Protein AF-A0A7Y3L2E7-F1 (afdb_monomer)

Structure (mmCIF, N/CA/C/O backbone):
data_AF-A0A7Y3L2E7-F1
#
_entry.id   AF-A0A7Y3L2E7-F1
#
loop_
_atom_site.group_PDB
_atom_site.id
_atom_site.type_symbol
_atom_site.label_atom_id
_atom_site.label_alt_id
_atom_site.label_comp_id
_atom_site.label_asym_id
_atom_site.label_entity_id
_atom_site.label_seq_id
_atom_site.pdbx_PDB_ins_code
_atom_site.Cartn_x
_atom_site.Cartn_y
_atom_site.Cartn_z
_atom_site.occupancy
_atom_site.B_iso_or_equiv
_atom_site.auth_seq_id
_atom_site.auth_comp_id
_atom_site.auth_asym_id
_atom_site.auth_atom_id
_atom_site.pdbx_PDB_model_num
ATOM 1 N N . MET A 1 1 ? 31.933 7.892 -96.166 1.00 50.16 1 MET A N 1
ATOM 2 C CA . MET A 1 1 ? 32.414 7.283 -94.901 1.00 50.16 1 MET A CA 1
ATOM 3 C C . MET A 1 1 ? 32.598 8.387 -93.857 1.00 50.16 1 MET A C 1
ATOM 5 O O . MET A 1 1 ? 32.974 9.481 -94.249 1.00 50.16 1 MET A O 1
ATOM 9 N N . ASN A 1 2 ? 32.329 8.100 -92.574 1.00 48.09 2 ASN A N 1
ATOM 10 C CA . ASN A 1 2 ? 32.621 8.917 -91.372 1.00 48.09 2 ASN A CA 1
ATOM 11 C C . ASN A 1 2 ? 31.712 10.095 -90.954 1.00 48.09 2 ASN A C 1
ATOM 13 O O . ASN A 1 2 ? 32.222 11.197 -90.808 1.00 48.09 2 ASN A O 1
ATOM 17 N N . LYS A 1 3 ? 30.425 9.877 -90.608 1.00 46.69 3 LYS A N 1
ATOM 18 C CA . LYS A 1 3 ? 29.698 10.803 -89.686 1.00 46.69 3 LYS A CA 1
ATOM 19 C C . LYS A 1 3 ? 28.684 10.183 -88.698 1.00 46.69 3 LYS A C 1
ATOM 21 O O . LYS A 1 3 ? 28.101 10.926 -87.922 1.00 46.69 3 LYS A O 1
ATOM 26 N N . ILE A 1 4 ? 28.482 8.860 -88.654 1.00 52.78 4 ILE A N 1
ATOM 27 C CA . ILE A 1 4 ? 27.378 8.259 -87.859 1.00 52.78 4 ILE A CA 1
ATOM 28 C C . ILE A 1 4 ? 27.830 7.663 -86.502 1.00 52.78 4 ILE A C 1
ATOM 30 O O . ILE A 1 4 ? 27.006 7.380 -85.642 1.00 52.78 4 ILE A O 1
ATOM 34 N N . LEU A 1 5 ? 29.135 7.546 -86.231 1.00 48.91 5 LEU A N 1
ATOM 35 C CA . LEU A 1 5 ? 29.645 6.828 -85.045 1.00 48.91 5 LEU A CA 1
ATOM 36 C C . LEU A 1 5 ? 29.829 7.666 -83.760 1.00 48.91 5 LEU A C 1
ATOM 38 O O . LEU A 1 5 ? 30.183 7.107 -82.729 1.00 48.91 5 LEU A O 1
ATOM 42 N N . LEU A 1 6 ? 29.572 8.978 -83.774 1.00 49.62 6 LEU A N 1
ATOM 43 C CA . LEU A 1 6 ? 29.859 9.863 -82.626 1.00 49.62 6 LEU A CA 1
ATOM 44 C C . LEU A 1 6 ? 28.672 10.128 -81.681 1.00 49.62 6 LEU A C 1
ATOM 46 O O . LEU A 1 6 ? 28.866 10.729 -80.630 1.00 49.62 6 LEU A O 1
ATOM 50 N N . ALA A 1 7 ? 27.460 9.660 -81.999 1.00 48.94 7 ALA A N 1
ATOM 51 C CA . ALA A 1 7 ? 26.269 9.941 -81.185 1.00 48.94 7 ALA A CA 1
ATOM 52 C C . ALA A 1 7 ? 25.974 8.896 -80.085 1.00 48.94 7 ALA A C 1
ATOM 54 O O . ALA A 1 7 ? 25.199 9.176 -79.176 1.00 48.94 7 ALA A O 1
ATOM 55 N N . PHE A 1 8 ? 26.594 7.709 -80.121 1.00 48.12 8 PHE A N 1
ATOM 56 C CA . PHE A 1 8 ? 26.270 6.615 -79.188 1.00 48.12 8 PHE A CA 1
ATOM 57 C C . PHE A 1 8 ? 27.111 6.578 -77.900 1.00 48.12 8 PHE A C 1
ATOM 59 O O . PHE A 1 8 ? 26.724 5.915 -76.942 1.00 48.12 8 PHE A O 1
ATOM 66 N N . ALA A 1 9 ? 28.224 7.314 -77.822 1.00 47.91 9 ALA A N 1
ATOM 67 C CA . ALA A 1 9 ? 29.084 7.310 -76.632 1.00 47.91 9 ALA A CA 1
ATOM 68 C C . ALA A 1 9 ? 28.591 8.242 -75.504 1.00 47.91 9 ALA A C 1
ATOM 70 O O . ALA A 1 9 ? 28.915 8.025 -74.339 1.00 47.91 9 ALA A O 1
ATOM 71 N N . ALA A 1 10 ? 27.775 9.254 -75.818 1.00 46.97 10 ALA A N 1
ATOM 72 C CA . ALA A 1 10 ? 27.293 10.219 -74.824 1.00 46.97 10 ALA A CA 1
ATOM 73 C C . ALA A 1 10 ? 26.121 9.691 -73.970 1.00 46.97 10 ALA A C 1
ATOM 75 O O . ALA A 1 10 ? 25.944 10.127 -72.835 1.00 46.97 10 ALA A O 1
ATOM 76 N N . ALA A 1 11 ? 25.346 8.724 -74.473 1.00 46.69 11 ALA A N 1
ATOM 77 C CA . ALA A 1 11 ? 24.189 8.179 -73.757 1.00 46.69 11 ALA A CA 1
ATOM 78 C C . ALA A 1 11 ? 24.570 7.188 -72.636 1.00 46.69 11 ALA A C 1
ATOM 80 O O . ALA A 1 11 ? 23.860 7.089 -71.639 1.00 46.69 11 ALA A O 1
ATOM 81 N N . ALA A 1 12 ? 25.707 6.492 -72.751 1.00 48.81 12 ALA A N 1
ATOM 82 C CA . ALA A 1 12 ? 26.149 5.530 -71.737 1.00 48.81 12 ALA A CA 1
ATOM 83 C C . ALA A 1 12 ? 26.747 6.200 -70.483 1.00 48.81 12 ALA A C 1
ATOM 85 O O . ALA A 1 12 ? 26.605 5.677 -69.383 1.00 48.81 12 ALA A O 1
ATOM 86 N N . ALA A 1 13 ? 27.363 7.382 -70.610 1.00 49.53 13 ALA A N 1
ATOM 87 C CA . ALA A 1 13 ? 27.969 8.090 -69.475 1.00 49.53 13 ALA A CA 1
ATOM 88 C C . ALA A 1 13 ? 26.934 8.729 -68.520 1.00 49.53 13 ALA A C 1
ATOM 90 O O . ALA A 1 13 ? 27.185 8.863 -67.320 1.00 49.53 13 ALA A O 1
ATOM 91 N N . LEU A 1 14 ? 25.753 9.087 -69.036 1.00 46.56 14 LEU A N 1
ATOM 92 C CA . LEU A 1 14 ? 24.650 9.659 -68.251 1.00 46.56 14 LEU A CA 1
ATOM 93 C C . LEU A 1 14 ? 23.826 8.595 -67.504 1.00 46.56 14 LEU A C 1
ATOM 95 O O . LEU A 1 14 ? 23.230 8.896 -66.474 1.00 46.56 14 LEU A O 1
ATOM 99 N N . ALA A 1 15 ? 23.817 7.342 -67.971 1.00 49.91 15 ALA A N 1
ATOM 100 C CA . ALA A 1 15 ? 23.123 6.250 -67.285 1.00 49.91 15 ALA A CA 1
ATOM 101 C C . ALA A 1 15 ? 23.894 5.751 -66.045 1.00 49.91 15 ALA A C 1
ATOM 103 O O . ALA A 1 15 ? 23.291 5.454 -65.016 1.00 49.91 15 ALA A O 1
ATOM 104 N N . SER A 1 16 ? 25.229 5.728 -66.106 1.00 51.84 16 SER A N 1
ATOM 105 C CA . SER A 1 16 ? 26.096 5.247 -65.015 1.00 51.84 16 SER A CA 1
ATOM 106 C C . SER A 1 16 ? 26.164 6.189 -63.807 1.00 51.84 16 SER A C 1
ATOM 108 O O . SER A 1 16 ? 26.506 5.775 -62.703 1.00 51.84 16 SER A O 1
ATOM 110 N N . SER A 1 17 ? 25.857 7.472 -64.004 1.00 52.72 17 SER A N 1
ATOM 111 C CA . SER A 1 17 ? 25.847 8.478 -62.936 1.00 52.72 17 SER A CA 1
ATOM 112 C C . SER A 1 17 ? 24.538 8.468 -62.135 1.00 52.72 17 SER A C 1
ATOM 114 O O . SER A 1 17 ? 24.550 8.800 -60.951 1.00 52.72 17 SER A O 1
ATOM 116 N N . ALA A 1 18 ? 23.433 8.006 -62.728 1.00 52.53 18 ALA A N 1
ATOM 117 C CA . ALA A 1 18 ? 22.146 7.875 -62.045 1.00 52.53 18 ALA A CA 1
ATOM 118 C C . ALA A 1 18 ? 22.088 6.664 -61.091 1.00 52.53 18 ALA A C 1
ATOM 120 O O . ALA A 1 18 ? 21.474 6.753 -60.025 1.00 52.53 18 ALA A O 1
ATOM 121 N N . SER A 1 19 ? 22.758 5.551 -61.422 1.00 55.50 19 SER A N 1
ATOM 122 C CA . SER A 1 19 ? 22.814 4.356 -60.559 1.00 55.50 19 SER A CA 1
ATOM 123 C C . SER A 1 19 ? 23.713 4.552 -59.330 1.00 55.50 19 SER A C 1
ATOM 125 O O . SER A 1 19 ? 23.362 4.136 -58.230 1.00 55.50 19 SER A O 1
ATOM 127 N N . ALA A 1 20 ? 24.835 5.265 -59.478 1.00 56.31 20 ALA A N 1
ATOM 128 C CA . ALA A 1 20 ? 25.738 5.569 -58.362 1.00 56.31 20 ALA A CA 1
ATOM 129 C C . ALA A 1 20 ? 25.121 6.549 -57.340 1.00 56.31 20 ALA A C 1
ATOM 131 O O . ALA A 1 20 ? 25.363 6.450 -56.134 1.00 56.31 20 ALA A O 1
ATOM 132 N N . GLN A 1 21 ? 24.287 7.486 -57.805 1.00 57.25 21 GLN A N 1
ATOM 133 C CA . GLN A 1 21 ? 23.540 8.396 -56.928 1.00 57.25 21 GLN A CA 1
ATOM 134 C C . GLN A 1 21 ? 22.410 7.688 -56.165 1.00 57.25 21 GLN A C 1
ATOM 136 O O . GLN A 1 21 ? 22.108 8.055 -55.032 1.00 57.25 21 GLN A O 1
ATOM 141 N N . SER A 1 22 ? 21.805 6.645 -56.739 1.00 59.09 22 SER A N 1
ATOM 142 C CA . SER A 1 22 ? 20.731 5.895 -56.075 1.00 59.09 22 SER A CA 1
ATOM 143 C C . SER A 1 22 ? 21.255 4.900 -55.032 1.00 59.09 22 SER A C 1
ATOM 145 O O . SER A 1 22 ? 20.644 4.768 -53.972 1.00 59.09 22 SER A O 1
ATOM 147 N N . GLU A 1 23 ? 22.418 4.277 -55.245 1.00 59.84 23 GLU A N 1
ATOM 148 C CA . GLU A 1 23 ? 23.066 3.442 -54.218 1.00 59.84 23 GLU A CA 1
ATOM 149 C C . GLU A 1 23 ? 23.552 4.253 -53.010 1.00 59.84 23 GLU A C 1
ATOM 151 O O . GLU A 1 23 ? 23.386 3.824 -51.867 1.00 59.84 23 GLU A O 1
ATOM 156 N N . THR A 1 24 ? 24.100 5.450 -53.235 1.00 62.88 24 THR A N 1
ATOM 157 C CA . THR A 1 24 ? 24.544 6.336 -52.146 1.00 62.88 24 THR A CA 1
ATOM 158 C C . THR A 1 24 ? 23.372 6.887 -51.331 1.00 62.88 24 THR A C 1
ATOM 160 O O . THR A 1 24 ? 23.447 6.901 -50.101 1.00 62.88 24 THR A O 1
ATOM 163 N N . LEU A 1 25 ? 22.256 7.238 -51.979 1.00 61.00 25 LEU A N 1
ATOM 164 C CA . LEU A 1 25 ? 21.012 7.612 -51.296 1.00 61.00 25 LEU A CA 1
ATOM 165 C C . LEU A 1 25 ? 20.402 6.442 -50.510 1.00 61.00 25 LEU A C 1
ATOM 167 O O . LEU A 1 25 ? 19.930 6.645 -49.394 1.00 61.00 25 LEU A O 1
ATOM 171 N N . ALA A 1 26 ? 20.449 5.215 -51.036 1.00 62.94 26 ALA A N 1
ATOM 172 C CA . ALA A 1 26 ? 19.961 4.029 -50.329 1.00 62.94 26 ALA A CA 1
ATOM 173 C C . ALA A 1 26 ? 20.817 3.686 -49.094 1.00 62.94 26 ALA A C 1
ATOM 175 O O . ALA A 1 26 ? 20.280 3.317 -48.048 1.00 62.94 26 ALA A O 1
ATOM 176 N N . LEU A 1 27 ? 22.143 3.843 -49.182 1.00 64.31 27 LEU A N 1
ATOM 177 C CA . LEU A 1 27 ? 23.062 3.695 -48.048 1.00 64.31 27 LEU A CA 1
ATOM 178 C C . LEU A 1 27 ? 22.855 4.786 -46.989 1.00 64.31 27 LEU A C 1
ATOM 180 O O . LEU A 1 27 ? 22.837 4.476 -45.798 1.00 64.31 27 LEU A O 1
ATOM 184 N N . GLN A 1 28 ? 22.638 6.040 -47.400 1.00 65.44 28 GLN A N 1
ATOM 185 C CA . GLN A 1 28 ? 22.291 7.122 -46.476 1.00 65.44 28 GLN A CA 1
ATOM 186 C C . GLN A 1 28 ? 20.928 6.896 -45.818 1.00 65.44 28 GLN A C 1
ATOM 188 O O . GLN A 1 28 ? 20.830 7.051 -44.607 1.00 65.44 28 GLN A O 1
ATOM 193 N N . ALA A 1 29 ? 19.905 6.473 -46.566 1.00 63.06 29 ALA A N 1
ATOM 194 C CA . ALA A 1 29 ? 18.582 6.168 -46.021 1.00 63.06 29 ALA A CA 1
ATOM 195 C C . ALA A 1 29 ? 18.645 5.055 -44.965 1.00 63.06 29 ALA A C 1
ATOM 197 O O . ALA A 1 29 ? 18.123 5.230 -43.868 1.00 63.06 29 ALA A O 1
ATOM 198 N N . ARG A 1 30 ? 19.388 3.969 -45.228 1.00 64.69 30 ARG A N 1
ATOM 199 C CA . ARG A 1 30 ? 19.638 2.917 -44.225 1.00 64.69 30 ARG A CA 1
ATOM 200 C C . ARG A 1 30 ? 20.417 3.433 -43.013 1.00 64.69 30 ARG A C 1
ATOM 202 O O . ARG A 1 30 ? 20.150 3.008 -41.894 1.00 64.69 30 ARG A O 1
ATOM 209 N N . GLY A 1 31 ? 21.358 4.356 -43.216 1.00 62.34 31 GLY A N 1
ATOM 210 C CA . GLY A 1 31 ? 22.077 5.030 -42.132 1.00 62.34 31 GLY A CA 1
ATOM 211 C C . GLY A 1 31 ? 21.167 5.909 -41.269 1.00 62.34 31 GLY A C 1
ATOM 212 O O . GLY A 1 31 ? 21.271 5.873 -40.046 1.00 62.34 31 GLY A O 1
ATOM 213 N N . PHE A 1 32 ? 20.237 6.644 -41.883 1.00 61.31 32 PHE A N 1
ATOM 214 C CA . PHE A 1 32 ? 19.224 7.441 -41.187 1.00 61.31 32 PHE A CA 1
ATOM 215 C C . PHE A 1 32 ? 18.188 6.573 -40.471 1.00 61.31 32 PHE A C 1
ATOM 217 O O . PHE A 1 32 ? 17.803 6.912 -39.359 1.00 61.31 32 PHE A O 1
ATOM 224 N N . GLU A 1 33 ? 17.771 5.445 -41.046 1.00 60.59 33 GLU A N 1
ATOM 225 C CA . GLU A 1 33 ? 16.872 4.491 -40.386 1.00 60.59 33 GLU A CA 1
ATOM 226 C C . GLU A 1 33 ? 17.551 3.798 -39.203 1.00 60.59 33 GLU A C 1
ATOM 228 O O . GLU A 1 33 ? 16.953 3.694 -38.136 1.00 60.59 33 GLU A O 1
ATOM 233 N N . ALA A 1 34 ? 18.818 3.391 -39.335 1.00 61.84 34 ALA A N 1
ATOM 234 C CA . ALA A 1 34 ? 19.582 2.806 -38.234 1.00 61.84 34 ALA A CA 1
ATOM 235 C C . ALA A 1 34 ? 19.879 3.831 -37.123 1.00 61.84 34 ALA A C 1
ATOM 237 O O . ALA A 1 34 ? 19.763 3.511 -35.940 1.00 61.84 34 ALA A O 1
ATOM 238 N N . ALA A 1 35 ? 20.212 5.076 -37.484 1.00 59.09 35 ALA A N 1
ATOM 239 C CA . ALA A 1 35 ? 20.406 6.165 -36.527 1.00 59.09 35 ALA A CA 1
ATOM 240 C C . ALA A 1 35 ? 19.082 6.599 -35.878 1.00 59.09 35 ALA A C 1
ATOM 242 O O . ALA A 1 35 ? 19.047 6.873 -34.682 1.00 59.09 35 ALA A O 1
ATOM 243 N N . GLY A 1 36 ? 17.990 6.617 -36.644 1.00 55.53 36 GLY A N 1
ATOM 244 C CA . GLY A 1 36 ? 16.635 6.875 -36.168 1.00 55.53 36 GLY A CA 1
ATOM 245 C C . GLY A 1 36 ? 16.174 5.799 -35.192 1.00 55.53 36 GLY A C 1
ATOM 246 O O . GLY A 1 36 ? 1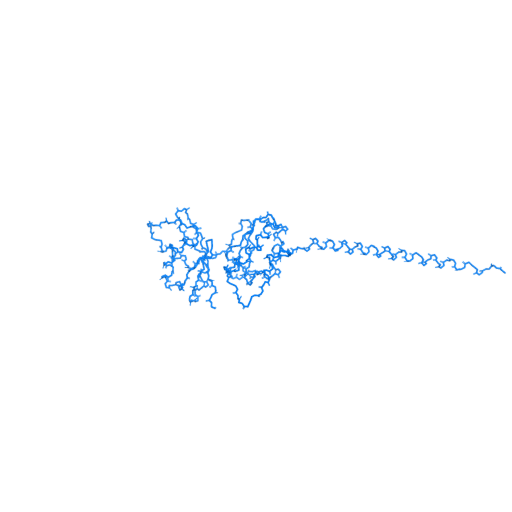5.741 6.138 -34.098 1.00 55.53 36 GLY A O 1
ATOM 247 N N . ALA A 1 37 ? 16.371 4.520 -35.526 1.00 54.09 37 ALA A N 1
ATOM 248 C CA . ALA A 1 37 ? 16.079 3.388 -34.652 1.00 54.09 37 ALA A CA 1
ATOM 249 C C . ALA A 1 37 ? 16.885 3.462 -33.346 1.00 54.09 37 ALA A C 1
ATOM 251 O O . ALA A 1 37 ? 16.293 3.386 -32.272 1.00 54.09 37 ALA A O 1
ATOM 252 N N . ALA A 1 38 ? 18.199 3.707 -33.418 1.00 53.03 38 ALA A N 1
ATOM 253 C CA . ALA A 1 38 ? 19.062 3.849 -32.242 1.00 53.03 38 ALA A CA 1
ATOM 254 C C . ALA A 1 38 ? 18.708 5.071 -31.374 1.00 53.03 38 ALA A C 1
ATOM 256 O O . ALA A 1 38 ? 18.768 4.993 -30.146 1.00 53.03 38 ALA A O 1
ATOM 257 N N . MET A 1 39 ? 18.296 6.187 -31.987 1.00 50.44 39 MET A N 1
ATOM 258 C CA . MET A 1 39 ? 17.802 7.353 -31.252 1.00 50.44 39 MET A CA 1
ATOM 259 C C . MET A 1 39 ? 16.455 7.056 -30.591 1.00 50.44 39 MET A C 1
ATOM 261 O O . MET A 1 39 ? 16.289 7.361 -29.414 1.00 50.44 39 MET A O 1
ATOM 265 N N . 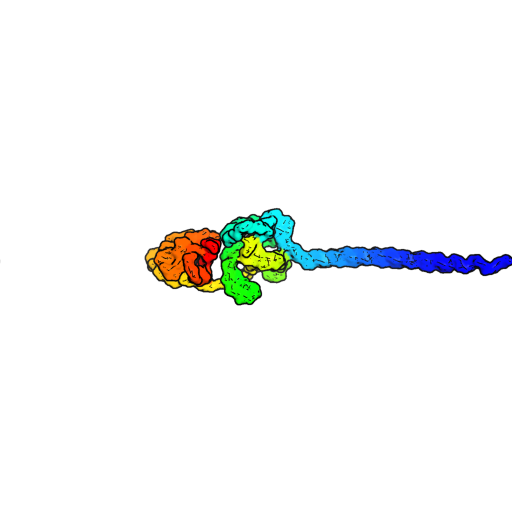THR A 1 40 ? 15.515 6.405 -31.283 1.00 53.47 40 THR A N 1
ATOM 266 C CA . THR A 1 40 ? 14.210 6.051 -30.706 1.00 53.47 40 THR A CA 1
ATOM 267 C C . THR A 1 40 ? 14.308 5.005 -29.597 1.00 53.47 40 THR A C 1
ATOM 269 O O . THR A 1 40 ? 13.602 5.133 -28.600 1.00 53.47 40 THR A O 1
ATOM 272 N N . ASP A 1 41 ? 15.227 4.039 -29.692 1.00 48.62 41 ASP A N 1
ATOM 273 C CA . ASP A 1 41 ? 15.451 3.024 -28.649 1.00 48.62 41 ASP A CA 1
ATOM 274 C C . ASP A 1 41 ? 15.959 3.644 -27.334 1.00 48.62 41 ASP A C 1
ATOM 276 O O . ASP A 1 41 ? 15.664 3.140 -26.251 1.00 48.62 41 ASP A O 1
ATOM 280 N N . GLY A 1 42 ? 16.662 4.781 -27.412 1.00 47.91 42 GLY A N 1
ATOM 281 C CA . GLY A 1 42 ? 17.049 5.584 -26.248 1.00 47.91 42 GLY A CA 1
ATOM 282 C C . GLY A 1 42 ? 15.896 6.378 -25.617 1.00 47.91 42 GLY A C 1
ATOM 283 O O . GLY A 1 42 ? 15.962 6.714 -24.434 1.00 47.91 42 GLY A O 1
ATOM 284 N N . PHE A 1 43 ? 14.827 6.658 -26.373 1.00 49.03 43 PHE A N 1
ATOM 285 C CA . PHE A 1 43 ? 13.639 7.378 -25.891 1.00 49.03 43 PHE A CA 1
ATOM 286 C C . PHE A 1 43 ? 12.533 6.455 -25.375 1.00 49.03 43 PHE A C 1
ATOM 288 O O . PHE A 1 43 ? 11.710 6.883 -24.558 1.00 49.03 43 PHE A O 1
ATOM 295 N N . PHE A 1 44 ? 12.505 5.186 -25.790 1.00 56.47 44 PHE A N 1
ATOM 296 C CA . PHE A 1 44 ? 11.618 4.208 -25.178 1.00 56.47 44 PHE A CA 1
ATOM 297 C C . PHE A 1 44 ? 12.143 3.863 -23.790 1.00 56.47 44 PHE A C 1
ATOM 299 O O . PHE A 1 44 ? 13.009 3.008 -23.620 1.00 56.47 44 PHE A O 1
ATOM 306 N N . LEU A 1 45 ? 11.576 4.517 -22.771 1.00 66.00 45 LEU A N 1
ATOM 307 C CA . LEU A 1 45 ? 11.700 4.063 -21.391 1.00 66.00 45 LEU A CA 1
ATOM 308 C C . LEU A 1 45 ? 11.314 2.579 -21.364 1.00 66.00 45 LEU A C 1
ATOM 310 O O . LEU A 1 45 ? 10.142 2.224 -21.553 1.00 66.00 45 LEU A O 1
ATOM 314 N N . ARG A 1 46 ? 12.336 1.722 -21.232 1.00 79.12 46 ARG A N 1
ATOM 315 C CA . ARG A 1 46 ? 12.170 0.274 -21.135 1.00 79.12 46 ARG A CA 1
ATOM 316 C C . ARG A 1 46 ? 11.250 -0.003 -19.961 1.00 79.12 46 ARG A C 1
ATOM 318 O O . ARG A 1 46 ? 11.422 0.588 -18.895 1.00 79.12 46 ARG A O 1
ATOM 325 N N . ASP A 1 47 ? 10.291 -0.897 -20.181 1.00 88.50 47 ASP A N 1
ATOM 326 C CA . ASP A 1 47 ? 9.407 -1.351 -19.116 1.00 88.50 47 ASP A CA 1
ATOM 327 C C . ASP A 1 47 ? 10.267 -1.882 -17.961 1.00 88.50 47 ASP A C 1
ATOM 329 O O . ASP A 1 47 ? 11.072 -2.800 -18.143 1.00 88.50 47 ASP A O 1
ATOM 333 N N . SER A 1 48 ? 10.116 -1.283 -16.782 1.00 91.00 48 SER A N 1
ATOM 334 C CA . SER A 1 48 ? 10.845 -1.632 -15.564 1.00 91.00 48 SER A CA 1
ATOM 335 C C . SER A 1 48 ? 10.663 -3.098 -15.194 1.00 91.00 48 SER A C 1
ATOM 337 O O . SER A 1 48 ? 11.597 -3.713 -14.675 1.00 91.00 48 SER A O 1
ATOM 339 N N . PHE A 1 49 ? 9.499 -3.661 -15.523 1.00 93.38 49 PHE A N 1
ATOM 340 C CA . PHE A 1 49 ? 9.136 -5.056 -15.291 1.00 93.38 49 PHE A CA 1
ATOM 341 C C . PHE A 1 49 ? 9.545 -5.972 -16.459 1.00 93.38 49 PHE A C 1
ATOM 343 O O . PHE A 1 49 ? 9.616 -7.191 -16.312 1.00 93.38 49 PHE A O 1
ATOM 350 N N . GLY A 1 50 ? 9.868 -5.393 -17.619 1.00 90.38 50 GLY A N 1
ATOM 351 C CA . GLY A 1 50 ? 10.225 -6.122 -18.831 1.00 90.38 50 GLY A CA 1
ATOM 352 C C . GLY A 1 50 ? 11.524 -6.918 -18.684 1.00 90.38 50 GLY A C 1
ATOM 353 O O . GLY A 1 50 ? 12.561 -6.395 -18.254 1.00 90.38 50 GLY A O 1
ATOM 354 N N . GLY A 1 51 ? 11.477 -8.196 -19.067 1.00 88.25 51 GLY A N 1
ATOM 355 C CA . GLY A 1 51 ? 12.624 -9.109 -19.008 1.00 88.25 51 GLY A CA 1
ATOM 356 C C . GLY A 1 51 ? 13.023 -9.540 -17.592 1.00 88.25 51 GLY A C 1
ATOM 357 O O . GLY A 1 51 ? 14.114 -10.075 -17.422 1.00 88.25 51 GLY A O 1
ATOM 358 N N . VAL A 1 52 ? 12.174 -9.293 -16.588 1.00 92.00 52 VAL A N 1
ATOM 359 C CA . VAL A 1 52 ? 12.345 -9.794 -15.219 1.00 92.00 52 VAL A CA 1
ATOM 360 C C . VAL A 1 52 ? 11.354 -10.946 -15.017 1.00 92.00 52 VAL A C 1
ATOM 362 O O . VAL A 1 52 ? 10.149 -10.687 -14.968 1.00 92.00 52 VAL A O 1
ATOM 365 N N . PRO A 1 53 ? 11.805 -12.211 -14.943 1.00 90.31 53 PRO A N 1
ATOM 366 C CA . PRO A 1 53 ? 10.901 -13.361 -14.882 1.00 90.31 53 PRO A CA 1
ATOM 367 C C . PRO A 1 53 ? 10.003 -13.337 -13.638 1.00 90.31 53 PRO A C 1
ATOM 369 O O . PRO A 1 53 ? 8.831 -13.699 -13.715 1.00 90.31 53 PRO A O 1
ATOM 372 N N . GLU A 1 54 ? 10.502 -12.821 -12.515 1.00 92.19 54 GLU A N 1
ATOM 373 C CA . GLU A 1 54 ? 9.748 -12.653 -11.269 1.00 92.19 54 GLU A CA 1
ATOM 374 C C . GLU A 1 54 ? 8.588 -11.654 -11.413 1.00 92.19 54 GLU A C 1
ATOM 376 O O . GLU A 1 54 ? 7.620 -11.714 -10.658 1.00 92.19 54 GLU A O 1
ATOM 381 N N . CYS A 1 55 ? 8.653 -10.755 -12.399 1.00 93.56 55 CYS A N 1
ATOM 382 C CA . CYS A 1 55 ? 7.620 -9.761 -12.676 1.00 93.56 55 CYS A CA 1
ATOM 383 C C . CYS A 1 55 ? 6.551 -10.229 -13.668 1.00 93.56 55 CYS A C 1
ATOM 385 O O . CYS A 1 55 ? 5.628 -9.468 -13.952 1.00 93.56 55 CYS A O 1
ATOM 387 N N . ALA A 1 56 ? 6.594 -11.480 -14.137 1.00 89.81 56 ALA A N 1
ATOM 388 C CA . ALA A 1 56 ? 5.538 -12.036 -14.988 1.00 89.81 56 ALA A CA 1
ATOM 389 C C . ALA A 1 56 ? 4.144 -11.978 -14.327 1.00 89.81 56 ALA A C 1
ATOM 391 O O . ALA A 1 56 ? 3.127 -11.926 -15.013 1.00 89.81 56 ALA A O 1
ATOM 392 N N . ILE A 1 57 ? 4.089 -11.944 -12.989 1.00 90.12 57 ILE A N 1
ATOM 393 C CA . ILE A 1 57 ? 2.842 -11.855 -12.221 1.00 90.12 57 ILE A CA 1
ATOM 394 C C . ILE A 1 57 ? 2.185 -10.467 -12.251 1.00 90.12 57 ILE A C 1
ATOM 396 O O . ILE A 1 57 ? 0.999 -10.351 -11.953 1.00 90.12 57 ILE A O 1
ATOM 400 N N . VAL A 1 58 ? 2.924 -9.414 -12.617 1.00 89.38 58 VAL A N 1
ATOM 401 C CA . VAL A 1 58 ? 2.421 -8.028 -12.609 1.00 89.38 58 VAL A CA 1
ATOM 402 C C . VAL A 1 58 ? 1.216 -7.865 -13.543 1.00 89.38 58 VAL A C 1
ATOM 404 O O . VAL A 1 58 ? 0.264 -7.157 -13.205 1.00 89.38 58 VAL A O 1
ATOM 407 N N . ASP A 1 59 ? 1.248 -8.582 -14.667 1.00 82.00 59 ASP A N 1
ATOM 408 C CA . ASP A 1 59 ? 0.221 -8.591 -15.712 1.00 82.00 59 ASP A CA 1
ATOM 409 C C . ASP A 1 59 ? -0.732 -9.797 -15.596 1.00 82.00 59 ASP A C 1
ATOM 411 O O . ASP A 1 59 ? -1.547 -10.052 -16.483 1.00 82.00 59 ASP A O 1
ATOM 415 N N . ALA A 1 60 ? -0.650 -10.568 -14.506 1.00 83.06 60 ALA A N 1
ATOM 416 C CA . ALA A 1 60 ? -1.496 -11.738 -14.328 1.00 83.06 60 ALA A CA 1
ATOM 417 C C . ALA A 1 60 ? -2.956 -11.331 -14.080 1.00 83.06 60 ALA A C 1
ATOM 419 O O . ALA A 1 60 ? -3.298 -10.701 -13.075 1.00 83.06 60 ALA A O 1
ATOM 420 N N . HIS A 1 61 ? -3.841 -11.773 -14.971 1.00 76.62 61 HIS A N 1
ATOM 421 C CA . HIS A 1 61 ? -5.282 -11.713 -14.767 1.00 76.62 61 HIS A CA 1
ATOM 422 C C . HIS A 1 61 ? -5.733 -12.947 -13.980 1.00 76.62 61 HIS A C 1
ATOM 424 O O . HIS A 1 61 ? -5.622 -14.074 -14.459 1.00 76.62 61 HIS A O 1
ATOM 430 N N . ALA A 1 62 ? -6.238 -12.743 -12.765 1.00 80.12 62 ALA A N 1
ATOM 431 C CA . ALA A 1 62 ? -6.821 -13.814 -11.965 1.00 80.12 62 ALA A CA 1
ATOM 432 C C . ALA A 1 62 ? -8.348 -13.833 -12.095 1.00 80.12 62 ALA A C 1
ATOM 434 O O . ALA A 1 62 ? -8.986 -12.792 -12.238 1.00 80.12 62 ALA A O 1
ATOM 435 N N . LEU A 1 63 ? -8.933 -15.033 -11.996 1.00 82.50 63 LEU A N 1
ATOM 436 C CA . LEU A 1 63 ? -10.389 -15.234 -11.989 1.00 82.50 63 LEU A CA 1
ATOM 437 C C . LEU A 1 63 ? -11.067 -14.580 -10.773 1.00 82.50 63 LEU A C 1
ATOM 439 O O . LEU A 1 63 ? -12.234 -14.207 -10.843 1.00 82.50 63 LEU A O 1
ATOM 443 N N . ARG A 1 64 ? -10.333 -14.434 -9.663 1.00 83.81 64 ARG A N 1
ATOM 444 C CA . ARG A 1 64 ? -10.751 -13.717 -8.454 1.00 83.81 64 ARG A CA 1
ATOM 445 C C . ARG A 1 64 ? -9.859 -12.494 -8.267 1.00 83.81 64 ARG A C 1
ATOM 447 O O . ARG A 1 64 ? -8.652 -12.592 -8.473 1.00 83.81 64 ARG A O 1
ATOM 454 N N . ALA A 1 65 ? -10.434 -11.377 -7.823 1.00 82.81 65 ALA A N 1
ATOM 455 C CA . ALA A 1 65 ? -9.645 -10.232 -7.385 1.00 82.81 65 ALA A CA 1
ATOM 456 C C . ALA A 1 65 ? -8.724 -10.637 -6.219 1.00 82.81 65 ALA A C 1
ATOM 458 O O . ALA A 1 65 ? -9.166 -11.274 -5.260 1.00 82.81 65 ALA A O 1
ATOM 459 N N . TRP A 1 66 ? -7.443 -10.285 -6.326 1.00 88.19 66 TRP A N 1
ATOM 460 C CA . TRP A 1 66 ? -6.475 -10.446 -5.242 1.00 88.19 66 TRP A CA 1
ATOM 461 C C . TRP A 1 66 ? -6.768 -9.437 -4.141 1.00 88.19 66 TRP A C 1
ATOM 463 O O . TRP A 1 66 ? -7.087 -8.289 -4.449 1.00 88.19 66 TRP A O 1
ATOM 473 N N . THR A 1 67 ? -6.618 -9.820 -2.875 1.00 87.81 67 THR A N 1
ATOM 474 C CA . THR A 1 67 ? -6.647 -8.832 -1.784 1.00 87.81 67 THR A CA 1
ATOM 475 C C . THR A 1 67 ? -5.388 -7.958 -1.814 1.00 87.81 67 THR A C 1
ATOM 477 O O . THR A 1 67 ? -4.390 -8.310 -2.448 1.00 87.81 67 THR A O 1
ATOM 480 N N . LEU A 1 68 ? -5.396 -6.807 -1.131 1.00 89.06 68 LEU A N 1
ATOM 481 C CA . LEU A 1 68 ? -4.215 -5.928 -1.065 1.00 89.06 68 LEU A CA 1
ATOM 482 C C . LEU A 1 68 ? -3.012 -6.632 -0.427 1.00 89.06 68 LEU A C 1
ATOM 484 O O . LEU A 1 68 ? -1.885 -6.502 -0.909 1.00 89.06 68 LEU A O 1
ATOM 488 N N . SER A 1 69 ? -3.253 -7.410 0.629 1.00 86.00 69 SER A N 1
ATOM 489 C CA . SER A 1 69 ? -2.211 -8.196 1.290 1.00 86.00 69 SER A CA 1
ATOM 490 C C . SER A 1 69 ? -1.666 -9.297 0.381 1.00 86.00 69 SER A C 1
ATOM 492 O O . SER A 1 69 ? -0.448 -9.422 0.268 1.00 86.00 69 SER A O 1
ATOM 494 N N . GLU A 1 70 ? -2.540 -10.032 -0.319 1.00 90.44 70 GLU A N 1
ATOM 495 C CA . GLU A 1 70 ? -2.124 -11.059 -1.282 1.00 90.44 70 GLU A CA 1
ATOM 496 C C . GLU A 1 70 ? -1.306 -10.447 -2.429 1.00 90.44 70 GLU A C 1
ATOM 498 O O . GLU A 1 70 ? -0.250 -10.970 -2.783 1.00 90.44 70 GLU A O 1
ATOM 503 N N . ALA A 1 71 ? -1.755 -9.318 -2.988 1.00 91.88 71 ALA A N 1
ATOM 504 C CA . ALA A 1 71 ? -1.048 -8.622 -4.060 1.00 91.88 71 ALA A CA 1
ATOM 505 C C . ALA A 1 71 ? 0.348 -8.165 -3.609 1.00 91.88 71 ALA A C 1
ATOM 507 O O . ALA A 1 71 ? 1.325 -8.406 -4.315 1.00 91.88 71 ALA A O 1
ATOM 508 N N . ARG A 1 72 ? 0.473 -7.573 -2.412 1.00 92.62 72 ARG A N 1
ATOM 509 C CA . ARG A 1 72 ? 1.768 -7.170 -1.838 1.00 92.62 72 ARG A CA 1
ATOM 510 C C . ARG A 1 72 ? 2.731 -8.354 -1.719 1.00 92.62 72 ARG A C 1
ATOM 512 O O . ARG A 1 72 ? 3.877 -8.250 -2.144 1.00 92.62 72 ARG A O 1
ATOM 519 N N . GLU A 1 73 ? 2.272 -9.469 -1.156 1.00 92.00 73 GLU A N 1
ATOM 520 C CA . GLU A 1 73 ? 3.098 -10.668 -0.957 1.00 92.00 73 GLU A CA 1
ATOM 521 C C . GLU A 1 73 ? 3.550 -11.280 -2.287 1.00 92.00 73 GLU A C 1
ATOM 523 O O . GLU A 1 73 ? 4.709 -11.659 -2.441 1.00 92.00 73 GLU A O 1
ATOM 528 N N . ARG A 1 74 ? 2.652 -11.331 -3.275 1.00 93.12 74 ARG A N 1
ATOM 529 C CA . ARG A 1 74 ? 2.935 -11.870 -4.611 1.00 93.12 74 ARG A CA 1
ATOM 530 C C . ARG A 1 74 ? 3.864 -10.981 -5.431 1.00 93.12 74 ARG A C 1
ATOM 532 O O . ARG A 1 74 ? 4.645 -11.502 -6.221 1.00 93.12 74 ARG A O 1
ATOM 539 N N . LEU A 1 75 ? 3.788 -9.666 -5.247 1.00 93.75 75 LEU A N 1
ATOM 540 C CA . LEU A 1 75 ? 4.632 -8.702 -5.949 1.00 93.75 75 LEU A CA 1
ATOM 541 C C . LEU A 1 75 ? 6.026 -8.554 -5.326 1.00 93.75 75 LEU A C 1
ATOM 543 O O . LEU A 1 75 ? 6.931 -8.085 -6.016 1.00 93.75 75 LEU A O 1
ATOM 547 N N . ALA A 1 76 ? 6.229 -8.961 -4.069 1.00 92.44 76 ALA A N 1
ATOM 548 C CA . ALA A 1 76 ? 7.506 -8.785 -3.373 1.00 92.44 76 ALA A CA 1
ATOM 549 C C . ALA A 1 76 ? 8.728 -9.315 -4.165 1.00 92.44 76 ALA A C 1
ATOM 551 O O . ALA A 1 76 ? 9.651 -8.529 -4.386 1.00 92.44 76 ALA A O 1
ATOM 552 N N . PRO A 1 77 ? 8.726 -10.544 -4.732 1.00 94.38 77 PRO A N 1
ATOM 553 C CA . PRO A 1 77 ? 9.874 -11.046 -5.500 1.00 94.38 77 PRO A CA 1
ATOM 554 C C . PRO A 1 77 ? 10.169 -10.241 -6.777 1.00 94.38 77 PRO A C 1
ATOM 556 O O . PRO A 1 77 ? 11.326 -10.096 -7.188 1.00 94.38 77 PRO A O 1
ATOM 559 N N . CYS A 1 78 ? 9.126 -9.699 -7.416 1.00 95.19 78 CYS A N 1
ATOM 560 C CA . CYS A 1 78 ? 9.283 -8.813 -8.565 1.00 95.19 78 CYS A CA 1
ATOM 561 C C . CYS A 1 78 ? 9.979 -7.513 -8.148 1.00 95.19 78 CYS A C 1
ATOM 563 O O . CYS A 1 78 ? 10.959 -7.107 -8.775 1.00 95.19 78 CYS A O 1
ATOM 565 N N . PHE A 1 79 ? 9.524 -6.880 -7.065 1.00 93.94 79 PHE A N 1
ATOM 566 C CA . PHE A 1 79 ? 10.104 -5.619 -6.612 1.00 93.94 79 PHE A CA 1
ATOM 567 C C . PHE A 1 79 ? 11.517 -5.764 -6.057 1.00 93.94 79 PHE A C 1
ATOM 569 O O . PHE A 1 79 ? 12.335 -4.886 -6.318 1.00 93.94 79 PHE A O 1
ATOM 576 N N . ASP A 1 80 ? 11.861 -6.896 -5.445 1.00 93.75 80 ASP A N 1
ATOM 577 C CA . ASP A 1 80 ? 13.249 -7.212 -5.090 1.00 93.75 80 ASP A CA 1
ATOM 578 C C . ASP A 1 80 ? 14.156 -7.251 -6.332 1.00 93.75 80 ASP A C 1
ATOM 580 O O . ASP A 1 80 ? 15.310 -6.816 -6.310 1.00 93.75 80 ASP A O 1
ATOM 584 N N . SER A 1 81 ? 13.636 -7.755 -7.450 1.00 94.00 81 SER A N 1
ATOM 585 C CA . SER A 1 81 ? 14.362 -7.830 -8.721 1.00 94.00 81 SER A CA 1
ATOM 586 C C . SER A 1 81 ? 14.492 -6.458 -9.389 1.00 94.00 81 SER A C 1
ATOM 588 O O . SER A 1 81 ? 15.562 -6.109 -9.895 1.00 94.00 81 SER A O 1
ATOM 590 N N . VAL A 1 82 ? 13.440 -5.638 -9.326 1.00 93.56 82 VAL A N 1
ATOM 591 C CA . VAL A 1 82 ? 13.458 -4.238 -9.779 1.00 93.56 82 VAL A CA 1
ATOM 592 C C . VAL A 1 82 ? 14.427 -3.396 -8.937 1.00 93.56 82 VAL A C 1
ATOM 594 O O . VAL A 1 82 ? 15.209 -2.626 -9.496 1.00 93.56 82 VAL A O 1
ATOM 597 N N . ALA A 1 83 ? 14.442 -3.588 -7.616 1.00 93.50 83 ALA A N 1
ATOM 598 C CA . ALA A 1 83 ? 15.379 -2.956 -6.689 1.00 93.50 83 ALA A CA 1
ATOM 599 C C . ALA A 1 83 ? 16.835 -3.254 -7.075 1.00 93.50 83 ALA A C 1
ATOM 601 O O . ALA A 1 83 ? 17.650 -2.338 -7.206 1.00 93.50 83 ALA A O 1
ATOM 602 N N . ARG A 1 84 ? 17.153 -4.527 -7.363 1.00 94.25 84 ARG A N 1
ATOM 603 C CA . ARG A 1 84 ? 18.480 -4.932 -7.861 1.00 94.25 84 ARG A CA 1
ATOM 604 C C . ARG A 1 84 ? 18.820 -4.287 -9.202 1.00 94.25 84 ARG A C 1
ATOM 606 O O . ARG A 1 84 ? 19.927 -3.775 -9.354 1.00 94.25 84 ARG A O 1
ATOM 613 N N . ARG A 1 85 ? 17.880 -4.265 -10.156 1.00 92.38 85 ARG A N 1
ATOM 614 C CA . ARG A 1 85 ? 18.075 -3.643 -11.481 1.00 92.38 85 ARG A CA 1
ATOM 615 C C . ARG A 1 85 ? 18.431 -2.160 -11.372 1.00 92.38 85 ARG A C 1
ATOM 617 O O . ARG A 1 85 ? 19.277 -1.693 -12.128 1.00 92.38 85 ARG A O 1
ATOM 624 N N . TYR A 1 86 ? 17.804 -1.436 -10.450 1.00 91.31 86 TYR A N 1
ATOM 625 C CA . TYR A 1 86 ? 18.060 -0.010 -10.246 1.00 91.31 86 TYR A CA 1
ATOM 626 C C . TYR A 1 86 ? 19.106 0.301 -9.175 1.00 91.31 86 TYR A C 1
ATOM 628 O O . TYR A 1 86 ? 19.361 1.478 -8.927 1.00 91.31 86 TYR A O 1
ATOM 636 N N . GLN A 1 87 ? 19.707 -0.720 -8.551 1.00 93.25 87 GLN A N 1
ATOM 637 C CA . GLN A 1 87 ? 20.638 -0.570 -7.426 1.00 93.25 87 GLN A CA 1
ATOM 638 C C . GLN A 1 87 ? 20.078 0.362 -6.335 1.00 93.25 87 GLN A C 1
ATOM 640 O O . GLN A 1 87 ? 20.782 1.203 -5.780 1.00 93.25 87 GLN A O 1
ATOM 645 N N . SER A 1 88 ? 18.778 0.245 -6.062 1.00 91.56 88 SER A N 1
ATOM 646 C CA . SER A 1 88 ? 18.055 1.128 -5.151 1.00 91.56 88 SER A CA 1
ATOM 647 C C . SER A 1 88 ? 17.051 0.344 -4.319 1.00 91.56 88 SER A C 1
ATOM 649 O O . SER A 1 88 ? 16.640 -0.752 -4.689 1.00 91.56 88 SER A O 1
ATOM 651 N N . HIS A 1 89 ? 16.650 0.910 -3.187 1.00 90.25 89 HIS A N 1
ATOM 652 C CA . HIS A 1 89 ? 15.592 0.346 -2.361 1.00 90.25 89 HIS A CA 1
ATOM 653 C C . HIS A 1 89 ? 14.243 0.513 -3.064 1.00 90.25 89 HIS A C 1
ATOM 655 O O . HIS A 1 89 ? 13.912 1.620 -3.487 1.00 90.25 89 HIS A O 1
ATOM 661 N N . VAL A 1 90 ? 13.463 -0.562 -3.157 1.00 90.81 90 VAL A N 1
ATOM 662 C CA . VAL A 1 90 ? 12.059 -0.528 -3.577 1.00 90.81 90 VAL A CA 1
ATOM 663 C C . VAL A 1 90 ? 11.288 -1.449 -2.641 1.00 90.81 90 VAL A C 1
ATOM 665 O O . VAL A 1 90 ? 11.464 -2.661 -2.700 1.00 90.81 90 VAL A O 1
ATOM 668 N N . ALA A 1 91 ? 10.458 -0.880 -1.771 1.00 88.19 91 ALA A N 1
ATOM 669 C CA . ALA A 1 91 ? 9.572 -1.640 -0.895 1.00 88.19 91 ALA A CA 1
ATOM 670 C C . ALA A 1 91 ? 8.115 -1.426 -1.295 1.00 88.19 91 ALA A C 1
ATOM 672 O O . ALA A 1 91 ? 7.724 -0.331 -1.697 1.00 88.19 91 ALA A O 1
ATOM 673 N N . VAL A 1 92 ? 7.308 -2.477 -1.156 1.00 90.38 92 VAL A N 1
ATOM 674 C CA . VAL A 1 92 ? 5.859 -2.397 -1.347 1.00 90.38 92 VAL A CA 1
ATOM 675 C C . VAL A 1 92 ? 5.184 -2.340 0.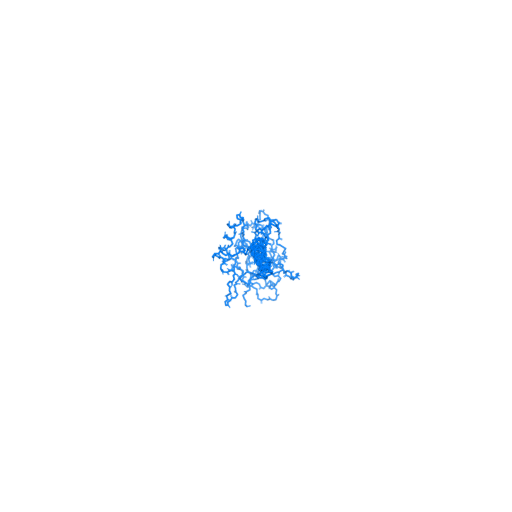010 1.00 90.38 92 VAL A C 1
ATOM 677 O O . VAL A 1 92 ? 5.206 -3.311 0.771 1.00 90.38 92 VAL A O 1
ATOM 680 N N . THR A 1 93 ? 4.539 -1.221 0.296 1.00 88.75 93 THR A N 1
ATOM 681 C CA . THR A 1 93 ? 3.698 -1.042 1.476 1.00 88.75 93 THR A CA 1
ATOM 682 C C . THR A 1 93 ? 2.241 -0.893 1.052 1.00 88.75 93 THR A C 1
ATOM 684 O O . THR A 1 93 ? 1.926 -0.637 -0.111 1.00 88.75 93 THR A O 1
ATOM 687 N N . ILE A 1 94 ? 1.316 -1.144 1.976 1.00 86.62 94 ILE A N 1
ATOM 688 C CA . ILE A 1 94 ? -0.102 -0.837 1.760 1.00 86.62 94 ILE A CA 1
ATOM 689 C C . ILE A 1 94 ? -0.311 0.593 2.248 1.00 86.62 94 ILE A C 1
ATOM 691 O O . ILE A 1 94 ? 0.251 0.979 3.271 1.00 86.62 94 ILE A O 1
ATOM 695 N N . GLY A 1 95 ? -1.112 1.376 1.534 1.00 84.81 95 GLY A N 1
ATOM 696 C CA . GLY A 1 95 ? -1.483 2.721 1.957 1.00 84.81 95 GLY A CA 1
ATOM 697 C C . GLY A 1 95 ? -2.555 3.331 1.077 1.00 84.81 95 GLY A C 1
ATOM 698 O O . GLY A 1 95 ? -3.299 2.617 0.410 1.00 84.81 95 GLY A O 1
ATOM 699 N N . PHE A 1 96 ? -2.658 4.657 1.096 1.00 81.31 96 PHE A N 1
ATOM 700 C CA . PHE A 1 96 ? -3.674 5.376 0.335 1.00 81.31 96 PHE A CA 1
ATOM 701 C C . PHE A 1 96 ? -3.111 5.944 -0.959 1.00 81.31 96 PHE A C 1
ATOM 703 O O . PHE A 1 96 ? -2.183 6.753 -0.965 1.00 81.31 96 PHE A O 1
ATOM 710 N N . VAL A 1 97 ? -3.718 5.529 -2.064 1.00 81.31 97 VAL A N 1
ATOM 711 C CA . VAL A 1 97 ? -3.428 6.021 -3.403 1.00 81.31 97 VAL A CA 1
ATOM 712 C C . VAL A 1 97 ? -4.533 6.996 -3.785 1.00 81.31 97 VAL A C 1
ATOM 714 O O . VAL A 1 97 ? -5.702 6.622 -3.903 1.00 81.31 97 VAL A O 1
ATOM 717 N N . ALA A 1 98 ? -4.162 8.267 -3.934 1.00 73.50 98 ALA A N 1
ATOM 718 C CA . ALA A 1 98 ? -5.041 9.267 -4.523 1.00 73.50 98 ALA A CA 1
ATOM 719 C C . ALA A 1 98 ? -5.302 8.897 -5.984 1.00 73.50 98 ALA A C 1
ATOM 721 O O . ALA A 1 98 ? -4.381 8.493 -6.698 1.00 73.50 98 ALA A O 1
ATOM 722 N N . ASP A 1 99 ? -6.552 9.028 -6.414 1.00 65.94 99 ASP A N 1
ATOM 723 C CA . ASP A 1 99 ? -6.876 8.832 -7.818 1.00 65.94 99 ASP A CA 1
ATOM 724 C C . ASP A 1 99 ? -6.212 9.936 -8.656 1.00 65.94 99 ASP A C 1
ATOM 726 O O . ASP A 1 99 ? -6.198 11.105 -8.258 1.00 65.94 99 ASP A O 1
ATOM 730 N N . ALA A 1 100 ? -5.692 9.582 -9.831 1.00 59.62 100 ALA A N 1
ATOM 731 C CA . ALA A 1 100 ? -5.096 10.538 -10.761 1.00 59.62 100 ALA A CA 1
ATOM 732 C C . ALA A 1 100 ? -6.110 11.608 -11.209 1.00 59.62 100 ALA A C 1
ATOM 734 O O . ALA A 1 100 ? -5.716 12.702 -11.602 1.00 59.62 100 ALA A O 1
ATOM 735 N N . GLN A 1 101 ? -7.414 11.314 -11.118 1.00 61.69 101 GLN A N 1
ATOM 736 C CA . GLN A 1 101 ? -8.500 12.251 -11.425 1.00 61.69 101 GLN A CA 1
ATOM 737 C C . GLN A 1 101 ? -8.992 13.079 -10.219 1.00 61.69 101 GLN A C 1
ATOM 739 O O . GLN A 1 101 ? -10.055 13.689 -10.294 1.00 61.69 101 GLN A O 1
ATOM 744 N N . GLY A 1 102 ? -8.262 13.106 -9.096 1.00 59.31 102 GLY A N 1
ATOM 745 C CA . GLY A 1 102 ? -8.653 13.889 -7.912 1.00 59.31 102 GLY A CA 1
ATOM 746 C C . GLY A 1 102 ? -9.818 13.288 -7.115 1.00 59.31 102 GLY A C 1
ATOM 747 O O . GLY A 1 102 ? -10.428 13.968 -6.292 1.00 59.31 102 GLY A O 1
ATOM 748 N N . GLY A 1 103 ? -10.134 12.013 -7.355 1.00 62.09 103 GLY A N 1
ATOM 749 C CA . GLY A 1 103 ? -11.089 11.245 -6.561 1.00 62.09 103 GLY A CA 1
ATOM 750 C C . GLY A 1 103 ? -10.583 10.948 -5.139 1.00 62.09 103 GLY A C 1
ATOM 751 O O . GLY A 1 103 ? -9.392 11.109 -4.850 1.00 62.09 103 GLY A O 1
ATOM 752 N N . PRO A 1 104 ? -11.472 10.487 -4.236 1.00 65.81 104 PRO A N 1
ATOM 753 C CA . PRO A 1 104 ? -11.093 10.141 -2.870 1.00 65.81 104 PRO A CA 1
ATOM 754 C C . PRO A 1 104 ? -10.005 9.065 -2.875 1.00 65.81 104 PRO A C 1
ATOM 756 O O . PRO A 1 104 ? -10.061 8.121 -3.668 1.00 65.81 104 PRO A O 1
ATOM 759 N N . ALA A 1 105 ? -9.018 9.210 -1.988 1.00 74.12 105 ALA A N 1
ATOM 760 C CA . ALA A 1 105 ? -7.925 8.256 -1.889 1.00 74.12 105 ALA A CA 1
ATOM 761 C C . ALA A 1 105 ? -8.458 6.862 -1.530 1.00 74.12 105 ALA A C 1
ATOM 763 O O . ALA A 1 105 ? -9.273 6.707 -0.620 1.00 74.12 105 ALA A O 1
ATOM 764 N N . LYS A 1 106 ? -8.001 5.845 -2.262 1.00 80.81 106 LYS A N 1
ATOM 765 C CA . LYS A 1 106 ? -8.397 4.445 -2.069 1.00 80.81 106 LYS A CA 1
ATOM 766 C C . LYS A 1 106 ? -7.231 3.660 -1.491 1.00 80.81 106 LYS A C 1
ATOM 768 O O . LYS A 1 106 ? -6.075 4.000 -1.736 1.00 80.81 106 LYS A O 1
ATOM 773 N N . ALA A 1 107 ? -7.534 2.613 -0.731 1.00 82.50 107 ALA A N 1
ATOM 774 C CA . ALA A 1 107 ? -6.508 1.682 -0.288 1.00 82.50 107 ALA A CA 1
ATOM 775 C C . ALA A 1 107 ? -5.842 1.034 -1.518 1.00 82.50 107 ALA A C 1
ATOM 777 O O . ALA A 1 107 ? -6.519 0.643 -2.471 1.00 82.50 107 ALA A O 1
ATOM 778 N N . GLY A 1 108 ? -4.517 0.984 -1.509 1.00 89.06 108 GLY A N 1
ATOM 779 C CA . GLY A 1 108 ? -3.683 0.600 -2.637 1.00 89.06 108 GLY A CA 1
ATOM 780 C C . GLY A 1 108 ? -2.279 0.210 -2.199 1.00 89.06 108 GLY A C 1
ATOM 781 O O . GLY A 1 108 ? -1.977 0.131 -1.007 1.00 89.06 108 GLY A O 1
ATOM 782 N N . LEU A 1 109 ? -1.418 -0.029 -3.181 1.00 90.69 109 LEU A N 1
ATOM 783 C CA . LEU A 1 109 ? -0.007 -0.313 -2.969 1.00 90.69 109 LEU A CA 1
ATOM 784 C C . LEU A 1 109 ? 0.808 0.971 -3.137 1.00 90.69 109 LEU A C 1
ATOM 786 O O . LEU A 1 109 ? 0.660 1.712 -4.111 1.00 90.69 109 LEU A O 1
ATOM 790 N N . LEU A 1 110 ? 1.697 1.220 -2.191 1.00 90.25 110 LEU A N 1
ATOM 791 C CA . LEU A 1 110 ? 2.683 2.283 -2.245 1.00 90.25 110 LEU A CA 1
ATOM 792 C C . LEU A 1 110 ? 4.044 1.650 -2.513 1.00 90.25 110 LEU A C 1
ATOM 794 O O . LEU A 1 110 ? 4.450 0.711 -1.832 1.00 90.25 110 LEU A O 1
ATOM 798 N N . LEU A 1 111 ? 4.734 2.147 -3.534 1.00 91.75 111 LEU A N 1
ATOM 799 C CA . LEU A 1 111 ? 6.091 1.733 -3.863 1.00 91.75 111 LEU A CA 1
ATOM 800 C C . LEU A 1 111 ? 7.046 2.766 -3.295 1.00 91.75 111 LEU A C 1
ATOM 802 O O . LEU A 1 111 ? 7.255 3.815 -3.896 1.00 91.75 111 LEU A O 1
ATOM 806 N N . GLU A 1 112 ? 7.599 2.476 -2.128 1.00 91.25 112 GLU A N 1
ATOM 807 C CA . GLU A 1 112 ? 8.581 3.325 -1.469 1.00 91.25 112 GLU A CA 1
ATOM 808 C C . GLU A 1 112 ? 9.945 3.096 -2.102 1.00 91.25 112 GLU A C 1
ATOM 810 O O . GLU A 1 112 ? 10.552 2.029 -1.951 1.00 91.25 112 GLU A O 1
ATOM 815 N N . THR A 1 113 ? 10.433 4.101 -2.826 1.00 91.06 113 THR A N 1
ATOM 816 C CA . THR A 1 113 ? 11.673 3.976 -3.586 1.00 91.06 113 THR A CA 1
ATOM 817 C C . THR A 1 113 ? 12.766 4.912 -3.084 1.00 91.06 113 THR A C 1
ATOM 819 O O . THR A 1 113 ? 12.527 6.055 -2.693 1.00 91.06 113 THR A O 1
ATOM 822 N N . GLY A 1 114 ? 14.008 4.434 -3.144 1.00 90.38 114 GLY A N 1
ATOM 823 C CA . GLY A 1 114 ? 15.207 5.256 -2.992 1.00 90.38 114 GLY A CA 1
ATOM 824 C C . GLY A 1 114 ? 15.629 5.949 -4.291 1.00 90.38 114 GLY A C 1
ATOM 825 O O . GLY A 1 114 ? 16.779 6.378 -4.395 1.00 90.38 114 GLY A O 1
ATOM 826 N N . LEU A 1 115 ? 14.759 5.989 -5.306 1.00 90.56 115 LEU A N 1
ATOM 827 C CA . LEU A 1 115 ? 15.062 6.577 -6.606 1.00 90.56 115 LEU A CA 1
ATOM 828 C C . LEU A 1 115 ? 15.041 8.106 -6.519 1.00 90.56 115 LEU A C 1
ATOM 830 O O . LEU A 1 115 ? 14.320 8.699 -5.717 1.00 90.56 115 LEU A O 1
ATOM 834 N N . VAL A 1 116 ? 15.856 8.747 -7.358 1.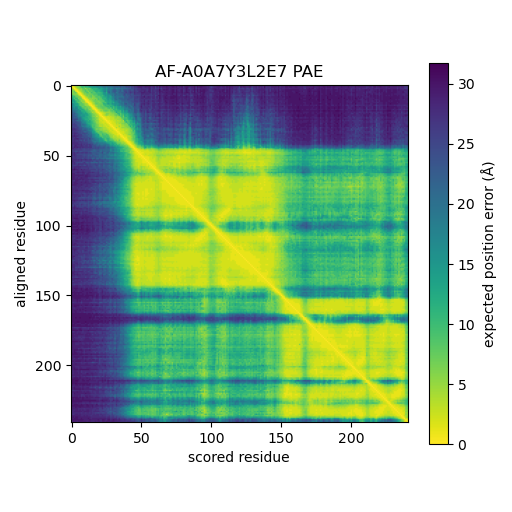00 89.25 116 VAL A N 1
ATOM 835 C CA . VAL A 1 116 ? 15.869 10.209 -7.478 1.00 89.25 116 VAL A CA 1
ATOM 836 C C . VAL A 1 116 ? 14.583 10.646 -8.192 1.00 89.25 116 VAL A C 1
ATOM 838 O O . VAL A 1 116 ? 14.377 10.189 -9.322 1.00 89.25 116 VAL A O 1
ATOM 841 N N . PRO A 1 117 ? 13.753 11.526 -7.594 1.00 87.38 117 PRO A N 1
ATOM 842 C CA . PRO A 1 117 ? 12.540 12.030 -8.235 1.00 87.38 117 PRO A CA 1
ATOM 843 C C . PRO A 1 117 ? 12.849 12.638 -9.606 1.00 87.38 117 PRO A C 1
ATOM 845 O O . PRO A 1 117 ? 13.769 13.448 -9.743 1.00 87.38 117 PRO A O 1
ATOM 848 N N . GLY A 1 118 ? 12.120 12.228 -10.643 1.00 85.31 118 GLY A N 1
ATOM 849 C CA . GLY A 1 118 ? 12.350 12.680 -12.017 1.00 85.31 118 GLY A CA 1
ATOM 850 C C . GLY A 1 118 ? 13.623 12.120 -12.668 1.00 85.31 118 GLY A C 1
ATOM 851 O O . GLY A 1 118 ? 13.938 12.472 -13.808 1.00 85.31 118 GLY A O 1
ATOM 852 N N . GLY A 1 119 ? 14.360 11.227 -12.007 1.00 89.25 119 GLY A N 1
ATOM 853 C CA . GLY A 1 119 ? 15.460 10.475 -12.610 1.00 89.25 119 GLY A CA 1
ATOM 854 C C . GLY A 1 119 ? 14.971 9.513 -13.700 1.00 89.25 119 GLY A C 1
ATOM 855 O O . GLY A 1 119 ? 13.778 9.242 -13.820 1.00 89.25 119 GLY A O 1
ATOM 856 N N . MET A 1 120 ? 15.884 8.969 -14.514 1.00 89.62 120 MET A N 1
ATOM 857 C CA . MET A 1 120 ? 15.494 8.024 -15.577 1.00 89.62 120 MET A CA 1
ATOM 858 C C . MET A 1 120 ? 14.832 6.755 -15.024 1.00 89.62 120 MET A C 1
ATOM 860 O O . MET A 1 120 ? 13.843 6.298 -15.585 1.00 89.62 120 MET A O 1
ATOM 864 N N . ALA A 1 121 ? 15.346 6.207 -13.919 1.00 90.31 121 ALA A N 1
ATOM 865 C CA . ALA A 1 121 ? 14.784 5.017 -13.279 1.00 90.31 121 ALA A CA 1
ATOM 866 C C . ALA A 1 121 ? 13.389 5.275 -12.684 1.00 90.31 121 ALA A C 1
ATOM 868 O O . ALA A 1 121 ? 12.477 4.481 -12.897 1.00 90.31 121 ALA A O 1
ATOM 869 N N . ASP A 1 122 ? 13.212 6.412 -12.005 1.00 91.06 122 ASP A N 1
ATOM 870 C CA . ASP A 1 122 ? 11.922 6.851 -11.460 1.00 91.06 122 ASP A CA 1
ATOM 871 C C . ASP A 1 122 ? 10.880 7.064 -12.571 1.00 91.06 122 ASP A C 1
ATOM 873 O O . ASP A 1 122 ? 9.764 6.542 -12.510 1.00 91.06 122 ASP A O 1
ATOM 877 N N . ARG A 1 123 ? 11.279 7.736 -13.660 1.00 90.19 123 ARG A N 1
ATOM 878 C CA . ARG A 1 123 ? 10.439 7.911 -14.852 1.00 90.19 123 ARG A CA 1
ATOM 879 C C . ARG A 1 123 ? 10.096 6.584 -15.518 1.00 90.19 123 ARG A C 1
ATOM 881 O O . ARG A 1 123 ? 8.942 6.388 -15.884 1.00 90.19 123 ARG A O 1
ATOM 888 N N . ALA A 1 124 ? 11.057 5.674 -15.667 1.00 91.31 124 ALA A N 1
ATOM 889 C CA . ALA A 1 124 ? 10.812 4.355 -16.247 1.00 91.31 124 ALA A CA 1
ATOM 890 C C . ALA A 1 124 ? 9.792 3.566 -15.417 1.00 91.31 124 ALA A C 1
ATOM 892 O O . ALA A 1 124 ? 8.829 3.041 -15.978 1.00 91.31 124 ALA A O 1
ATOM 893 N N . LEU A 1 125 ? 9.949 3.551 -14.090 1.00 92.31 125 LEU A N 1
ATOM 894 C CA . LEU A 1 125 ? 9.033 2.864 -13.180 1.00 92.31 125 LEU A CA 1
ATOM 895 C C . LEU A 1 125 ? 7.630 3.470 -13.238 1.00 92.31 125 LEU A C 1
ATOM 897 O O . LEU A 1 125 ? 6.651 2.752 -13.443 1.00 92.31 125 LEU A O 1
ATOM 901 N N . SER A 1 126 ? 7.543 4.795 -13.149 1.00 90.94 126 SER A N 1
ATOM 902 C CA . SER A 1 126 ? 6.279 5.529 -13.231 1.00 90.94 126 SER A CA 1
ATOM 903 C C . SER A 1 126 ? 5.563 5.292 -14.562 1.00 90.94 126 SER A C 1
ATOM 905 O O . SER A 1 126 ? 4.366 5.010 -14.577 1.00 90.94 126 SER A O 1
ATOM 907 N N . VAL A 1 127 ? 6.286 5.320 -15.688 1.00 91.06 127 VAL A N 1
ATOM 908 C CA . VAL A 1 127 ? 5.726 5.022 -17.017 1.00 91.06 127 VAL A CA 1
ATOM 909 C C . VAL A 1 127 ? 5.270 3.569 -17.118 1.00 91.06 127 VAL A C 1
ATOM 911 O O . VAL A 1 127 ? 4.210 3.301 -17.681 1.00 91.06 127 VAL A O 1
ATOM 914 N N . SER A 1 128 ? 6.020 2.628 -16.550 1.00 92.38 128 SER A N 1
ATOM 915 C CA . SER A 1 128 ? 5.673 1.200 -16.564 1.00 92.38 128 SER A CA 1
ATOM 916 C C . SER A 1 128 ? 4.380 0.910 -15.800 1.00 92.38 128 SER A C 1
ATOM 918 O O . SER A 1 128 ? 3.579 0.079 -16.230 1.00 92.38 128 SER A O 1
ATOM 920 N N . ILE A 1 129 ? 4.143 1.633 -14.703 1.00 92.56 129 ILE A N 1
ATOM 921 C CA . ILE A 1 129 ? 2.899 1.575 -13.923 1.00 92.56 129 ILE A CA 1
ATOM 922 C C . ILE A 1 129 ? 1.762 2.301 -14.653 1.00 92.56 129 ILE A C 1
ATOM 924 O O . ILE A 1 129 ? 0.649 1.784 -14.739 1.00 92.56 129 ILE A O 1
ATOM 928 N N . ALA A 1 130 ? 2.032 3.469 -15.241 1.00 89.69 130 ALA A N 1
ATOM 929 C CA . ALA A 1 130 ? 1.044 4.227 -16.009 1.00 89.69 130 ALA A CA 1
ATOM 930 C C . ALA A 1 130 ? 0.529 3.444 -17.228 1.00 89.69 130 ALA A C 1
ATOM 932 O O . ALA A 1 130 ? -0.671 3.447 -17.494 1.00 89.69 130 ALA A O 1
ATOM 933 N N . ARG A 1 131 ? 1.403 2.697 -17.920 1.00 90.12 131 ARG A N 1
ATOM 934 C CA . ARG A 1 131 ? 1.022 1.784 -19.017 1.00 90.12 131 ARG A CA 1
ATOM 935 C C . ARG A 1 131 ? 0.018 0.714 -18.585 1.00 90.12 131 ARG A C 1
ATOM 937 O O . ARG A 1 131 ? -0.763 0.253 -19.406 1.00 90.12 131 ARG A O 1
ATOM 944 N N . ARG A 1 132 ? 0.008 0.361 -17.300 1.00 90.81 132 ARG A N 1
ATOM 945 C CA . ARG A 1 132 ? -0.926 -0.593 -16.680 1.00 90.81 132 ARG A CA 1
ATOM 946 C C . ARG A 1 132 ? -2.121 0.107 -16.024 1.00 90.81 132 ARG A C 1
ATOM 948 O O . ARG A 1 132 ? -2.774 -0.439 -15.140 1.00 90.81 132 ARG A O 1
ATOM 955 N N . GLY A 1 133 ? -2.398 1.351 -16.422 1.00 88.94 133 GLY A N 1
ATOM 956 C CA . GLY A 1 133 ? -3.508 2.145 -15.898 1.00 88.94 133 GLY A CA 1
ATOM 957 C C . GLY A 1 133 ? -3.352 2.525 -14.424 1.00 88.94 133 GLY A C 1
ATOM 958 O O . GLY A 1 133 ? -4.356 2.683 -13.734 1.00 88.94 133 GLY A O 1
ATOM 959 N N . GLY A 1 134 ? -2.117 2.621 -13.917 1.00 89.75 134 GLY A N 1
ATOM 960 C CA . GLY A 1 134 ? -1.866 2.926 -12.505 1.00 89.75 134 GLY A CA 1
ATOM 961 C C . GLY A 1 134 ? -2.180 1.762 -11.564 1.00 89.75 134 GLY A C 1
ATOM 962 O O . GLY A 1 134 ? -2.442 1.983 -10.381 1.00 89.75 134 GLY A O 1
ATOM 963 N N . ARG A 1 135 ? -2.222 0.529 -12.083 1.00 91.12 135 ARG A N 1
ATOM 964 C CA . ARG A 1 135 ? -2.601 -0.664 -11.324 1.00 91.12 135 ARG A CA 1
ATOM 965 C C . ARG A 1 135 ? -1.624 -1.809 -11.543 1.00 91.12 135 ARG A C 1
ATOM 967 O O . ARG A 1 135 ? -1.090 -1.966 -12.633 1.00 91.12 135 ARG A O 1
ATOM 974 N N . LEU A 1 136 ? -1.446 -2.637 -10.519 1.00 91.56 136 LEU A N 1
ATOM 975 C CA . LEU A 1 136 ? -0.709 -3.902 -10.585 1.00 91.56 136 LEU A CA 1
ATOM 976 C C . LEU A 1 136 ? -1.567 -4.976 -9.921 1.00 91.56 136 LEU A C 1
ATOM 978 O O . LEU A 1 136 ? -2.109 -4.746 -8.840 1.00 91.56 136 LEU A O 1
ATOM 982 N N . MET A 1 137 ? -1.748 -6.123 -10.583 1.00 90.50 137 MET A N 1
ATOM 983 C CA . MET A 1 137 ? -2.650 -7.190 -10.112 1.00 90.50 137 MET A CA 1
ATOM 984 C C . MET A 1 137 ? -4.076 -6.694 -9.768 1.00 90.50 137 MET A C 1
ATOM 986 O O . MET A 1 137 ? -4.729 -7.199 -8.856 1.00 90.50 137 MET A O 1
ATOM 990 N N . GLY A 1 138 ? -4.557 -5.667 -10.478 1.00 88.25 138 GLY A N 1
ATOM 991 C CA . GLY A 1 138 ? -5.866 -5.038 -10.257 1.00 88.25 138 GLY A CA 1
ATOM 992 C C . GLY A 1 138 ? -5.924 -3.998 -9.128 1.00 88.25 138 GLY A C 1
ATOM 993 O O . GLY A 1 138 ? -6.913 -3.265 -9.048 1.00 88.25 138 GLY A O 1
ATOM 994 N N . GLN A 1 139 ? -4.870 -3.877 -8.315 1.00 89.94 139 GLN A N 1
ATOM 995 C CA . GLN A 1 139 ? -4.784 -2.939 -7.194 1.00 89.94 139 GLN A CA 1
ATOM 996 C C . GLN A 1 139 ? -4.191 -1.594 -7.630 1.00 89.94 139 GLN A C 1
ATOM 998 O O . GLN A 1 139 ? -3.262 -1.595 -8.437 1.00 89.94 139 GLN A O 1
ATOM 1003 N N . PRO A 1 140 ? -4.696 -0.448 -7.134 1.00 90.19 140 PRO A N 1
ATOM 1004 C CA . PRO A 1 140 ? -4.125 0.860 -7.445 1.00 90.19 140 PRO A CA 1
ATOM 1005 C C . PRO A 1 140 ? -2.726 0.984 -6.844 1.00 90.19 140 PRO A C 1
ATOM 1007 O O . PRO A 1 140 ? -2.502 0.558 -5.711 1.00 90.19 140 PRO A O 1
ATOM 1010 N N . VAL A 1 141 ? -1.791 1.563 -7.598 1.00 91.44 141 VAL A N 1
ATOM 1011 C CA . VAL A 1 141 ? -0.383 1.672 -7.201 1.00 91.44 141 VAL A CA 1
ATOM 1012 C C . VAL A 1 141 ? 0.136 3.087 -7.395 1.00 91.44 141 VAL A C 1
ATOM 1014 O O . VAL A 1 141 ? -0.102 3.706 -8.431 1.00 91.44 141 VAL A O 1
ATOM 1017 N N . ARG A 1 142 ? 0.898 3.583 -6.418 1.00 90.06 142 ARG A N 1
ATOM 1018 C CA . ARG A 1 142 ? 1.616 4.859 -6.508 1.00 90.06 142 ARG A CA 1
ATOM 1019 C C . ARG A 1 142 ? 3.075 4.689 -6.122 1.00 90.06 142 ARG A C 1
ATOM 1021 O O . ARG A 1 142 ? 3.383 4.041 -5.127 1.00 90.06 142 ARG A O 1
ATOM 1028 N N . VAL A 1 143 ? 3.960 5.315 -6.890 1.00 89.56 143 VAL A N 1
ATOM 1029 C CA . VAL A 1 143 ? 5.373 5.454 -6.530 1.00 89.56 143 VAL A CA 1
ATOM 1030 C C . VAL A 1 143 ? 5.505 6.601 -5.538 1.00 89.56 143 VAL A C 1
ATOM 1032 O O . VAL A 1 143 ? 5.029 7.701 -5.806 1.00 89.56 143 VAL A O 1
ATOM 1035 N N . LEU A 1 144 ? 6.117 6.324 -4.391 1.00 88.00 144 LEU A N 1
ATOM 1036 C CA . LEU A 1 144 ? 6.550 7.325 -3.430 1.00 88.00 144 LEU A CA 1
ATOM 1037 C C . LEU A 1 144 ? 8.060 7.468 -3.543 1.00 88.00 144 LEU A C 1
ATOM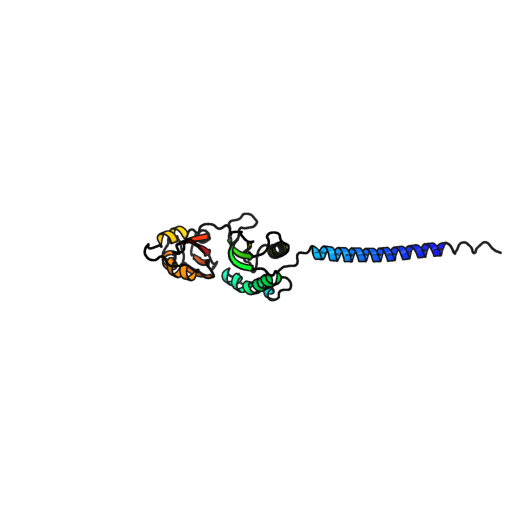 1039 O O . LEU A 1 144 ? 8.820 6.505 -3.386 1.00 88.00 144 LEU A O 1
ATOM 1043 N N . THR A 1 145 ? 8.488 8.685 -3.838 1.00 82.12 145 THR A N 1
ATOM 1044 C CA . THR A 1 145 ? 9.909 9.016 -3.888 1.00 82.12 145 THR A CA 1
ATOM 1045 C C . THR A 1 145 ? 10.412 9.441 -2.509 1.00 82.12 145 THR A C 1
ATOM 1047 O O . THR A 1 145 ? 9.634 9.703 -1.589 1.00 82.12 145 THR A O 1
ATOM 1050 N N . ARG A 1 146 ? 11.736 9.467 -2.321 1.00 75.19 146 ARG A N 1
ATOM 1051 C CA . ARG A 1 146 ? 12.348 9.777 -1.021 1.00 75.19 146 ARG A CA 1
ATOM 1052 C C . ARG A 1 146 ? 11.817 11.102 -0.448 1.00 75.19 146 ARG A C 1
ATOM 1054 O O . ARG A 1 146 ? 12.028 12.159 -1.032 1.00 75.19 146 ARG A O 1
ATOM 1061 N N . GLY A 1 147 ? 11.217 11.031 0.743 1.00 66.38 147 GLY A N 1
ATOM 1062 C CA . GLY A 1 147 ? 10.693 12.191 1.477 1.00 66.38 147 GLY A CA 1
ATOM 1063 C C . GLY A 1 147 ? 9.231 12.528 1.176 1.00 66.38 147 GLY A C 1
ATOM 1064 O O . GLY A 1 147 ? 8.663 13.399 1.831 1.00 66.38 147 GLY A O 1
ATOM 1065 N N . GLU A 1 148 ? 8.601 11.829 0.233 1.00 68.94 148 GLU A N 1
ATOM 1066 C CA . GLU A 1 148 ? 7.177 11.964 -0.045 1.00 68.94 148 GLU A CA 1
ATOM 1067 C C . GLU A 1 148 ? 6.362 11.133 0.952 1.00 68.94 148 GLU A C 1
ATOM 1069 O O . GLU A 1 148 ? 6.558 9.927 1.098 1.00 68.94 148 GLU A O 1
ATOM 1074 N N . MET A 1 149 ? 5.431 11.780 1.652 1.00 62.94 149 MET A N 1
ATOM 1075 C CA . MET A 1 149 ? 4.483 11.092 2.524 1.00 62.94 149 MET A CA 1
ATOM 1076 C C . MET A 1 149 ? 3.178 10.830 1.778 1.00 62.94 149 MET A C 1
ATOM 1078 O O . MET A 1 149 ? 2.631 11.727 1.134 1.00 62.94 149 MET A O 1
ATOM 1082 N N . ALA A 1 150 ? 2.627 9.625 1.925 1.00 63.69 150 ALA A N 1
ATOM 1083 C CA . ALA A 1 150 ? 1.274 9.349 1.466 1.00 63.69 150 ALA A CA 1
ATOM 1084 C C . ALA A 1 150 ? 0.280 10.282 2.181 1.00 63.69 150 ALA A C 1
ATOM 1086 O O . ALA A 1 150 ? 0.141 10.250 3.408 1.00 63.69 150 ALA A O 1
ATOM 1087 N N . LEU A 1 151 ? -0.415 11.118 1.404 1.00 61.16 151 LEU A N 1
ATOM 1088 C CA . LEU A 1 151 ? -1.589 11.850 1.871 1.00 61.16 151 LEU A CA 1
ATOM 1089 C C . LEU A 1 151 ? -2.654 10.832 2.249 1.00 61.16 151 LEU A C 1
ATOM 1091 O O . LEU A 1 151 ? -3.068 10.024 1.417 1.00 61.16 151 LEU A O 1
ATOM 1095 N N . ALA A 1 152 ? -3.095 10.875 3.497 1.00 65.12 152 ALA A N 1
ATOM 1096 C CA . ALA A 1 152 ? -4.109 9.958 3.958 1.00 65.12 152 ALA A CA 1
ATOM 1097 C C . ALA A 1 152 ? -4.999 10.583 5.027 1.00 65.12 152 ALA A C 1
ATOM 1099 O O . ALA A 1 152 ? -4.494 11.307 5.892 1.00 65.12 152 ALA A O 1
ATOM 1100 N N . PRO A 1 153 ? -6.309 10.298 4.970 1.00 76.75 153 PRO A N 1
ATOM 1101 C CA . PRO A 1 153 ? -7.263 10.800 5.941 1.00 76.75 153 PRO A CA 1
ATOM 1102 C C . PRO A 1 153 ? -7.023 10.177 7.321 1.00 76.75 153 PRO A C 1
ATOM 1104 O O . PRO A 1 153 ? -6.429 9.102 7.453 1.00 76.75 153 PRO A O 1
ATOM 1107 N N . VAL A 1 154 ? -7.507 10.857 8.357 1.00 85.81 154 VAL A N 1
ATOM 1108 C CA . VAL A 1 154 ? -7.630 10.277 9.698 1.00 85.81 154 VAL A CA 1
ATOM 1109 C C . VAL A 1 154 ? -8.777 9.268 9.667 1.00 85.81 154 VAL A C 1
ATOM 1111 O O . VAL A 1 154 ? -9.852 9.574 9.154 1.00 85.81 154 VAL A O 1
ATOM 1114 N N . SER A 1 155 ? -8.544 8.062 10.180 1.00 88.81 155 SER A N 1
ATOM 1115 C CA . SER A 1 155 ? -9.576 7.023 10.250 1.00 88.81 155 SER A CA 1
ATOM 1116 C C . SER A 1 155 ? -10.652 7.408 11.265 1.00 88.81 155 SER A C 1
ATOM 1118 O O . SER A 1 155 ? -10.337 7.905 12.347 1.00 88.81 155 SER A O 1
ATOM 1120 N N . ALA A 1 156 ? -11.917 7.087 10.982 1.00 88.56 156 ALA A N 1
ATOM 1121 C CA . ALA A 1 156 ? -13.000 7.214 11.960 1.00 88.56 156 ALA A CA 1
ATOM 1122 C C . ALA A 1 156 ? -12.756 6.388 13.242 1.00 88.56 156 ALA A C 1
ATOM 1124 O O . ALA A 1 156 ? -13.327 6.693 14.286 1.00 88.56 156 ALA A O 1
ATOM 1125 N N . ALA A 1 157 ? -11.871 5.384 13.193 1.00 90.06 157 ALA A N 1
ATOM 1126 C CA . ALA A 1 157 ? -11.455 4.621 14.367 1.00 90.06 157 ALA A CA 1
ATOM 1127 C C . ALA A 1 157 ? -10.609 5.435 15.368 1.00 90.06 157 ALA A C 1
ATOM 1129 O O . ALA A 1 157 ? -10.442 4.988 16.502 1.00 90.06 157 ALA A O 1
ATOM 1130 N N . GLN A 1 158 ? -10.099 6.618 14.994 1.00 93.38 158 GLN A N 1
ATOM 1131 C CA . GLN A 1 158 ? -9.228 7.445 15.841 1.00 93.38 158 GLN A CA 1
ATOM 1132 C C . GLN A 1 158 ? -9.863 7.753 17.204 1.00 93.38 158 GLN A C 1
ATOM 1134 O O . GLN A 1 158 ? -9.244 7.518 18.238 1.00 93.38 158 GLN A O 1
ATOM 1139 N N . ALA A 1 159 ? -11.124 8.192 17.216 1.00 90.00 159 ALA A N 1
ATOM 1140 C CA . ALA A 1 159 ? -11.833 8.524 18.453 1.00 90.00 159 ALA A CA 1
ATOM 1141 C C . ALA A 1 159 ? -12.038 7.309 19.374 1.00 90.00 159 ALA A C 1
ATOM 1143 O O . ALA A 1 159 ? -12.183 7.449 20.588 1.00 90.00 159 ALA A O 1
ATOM 1144 N N . SER A 1 160 ? -12.083 6.099 18.820 1.00 90.62 160 SER A N 1
ATOM 1145 C CA . SER A 1 160 ? -12.138 4.877 19.616 1.00 90.62 160 SER A CA 1
ATOM 1146 C C . SER A 1 160 ? -10.752 4.529 20.145 1.00 90.62 160 SER A C 1
ATOM 1148 O O . SER A 1 160 ? -10.640 4.306 21.342 1.00 90.62 160 SER A O 1
ATOM 1150 N N . VAL A 1 161 ? -9.693 4.607 19.328 1.00 90.81 161 VAL A N 1
ATOM 1151 C CA . VAL A 1 161 ? -8.298 4.418 19.781 1.00 90.81 161 VAL A CA 1
ATOM 1152 C C . VAL A 1 161 ? -7.972 5.319 20.976 1.00 90.81 161 VAL A C 1
ATOM 1154 O O . VAL A 1 161 ? -7.462 4.826 21.977 1.00 90.81 161 VAL A O 1
ATOM 1157 N N . GLU A 1 162 ? -8.339 6.600 20.918 1.00 89.06 162 GLU A N 1
ATOM 1158 C CA . GLU A 1 162 ? -8.118 7.565 22.006 1.00 89.06 162 GLU A CA 1
ATOM 1159 C C . GLU A 1 162 ? -8.867 7.200 23.294 1.00 89.06 162 GLU A C 1
ATOM 1161 O O . GLU A 1 162 ? -8.323 7.338 24.387 1.00 89.06 162 GLU A O 1
ATOM 1166 N N . ARG A 1 163 ? -10.096 6.678 23.181 1.00 87.75 163 ARG A N 1
ATOM 1167 C CA . ARG A 1 163 ? -10.891 6.215 24.333 1.00 87.75 163 ARG A CA 1
ATOM 1168 C C . ARG A 1 163 ? -10.416 4.874 24.895 1.00 87.75 163 ARG A C 1
ATOM 1170 O O . ARG A 1 163 ? -10.689 4.578 26.054 1.00 87.75 163 ARG A O 1
ATOM 1177 N N . CYS A 1 164 ? -9.745 4.056 24.087 1.00 84.75 164 CYS A N 1
ATOM 1178 C CA . CYS A 1 164 ? -9.281 2.728 24.485 1.00 84.75 164 CYS A CA 1
ATOM 1179 C C . CYS A 1 164 ? -8.049 2.763 25.402 1.00 84.75 164 CYS A C 1
ATOM 1181 O O . CYS A 1 164 ? -7.756 1.755 26.044 1.00 84.75 164 CYS A O 1
ATOM 1183 N N . VAL A 1 165 ? -7.309 3.876 25.456 1.00 73.00 165 VAL A N 1
ATOM 1184 C CA . VAL A 1 165 ? -6.097 3.978 26.279 1.00 73.00 165 VAL A CA 1
ATOM 1185 C C . VAL A 1 165 ? -6.475 4.055 27.757 1.00 73.00 165 VAL A C 1
ATOM 1187 O O . VAL A 1 165 ? -6.876 5.096 28.272 1.00 73.00 165 VAL A O 1
ATOM 1190 N N . THR A 1 166 ? -6.298 2.948 28.473 1.00 61.75 166 THR A N 1
ATOM 1191 C CA . THR A 1 166 ? -6.176 2.976 29.932 1.00 61.75 166 THR A CA 1
ATOM 1192 C C . THR A 1 166 ? -4.786 3.492 30.296 1.00 61.75 166 THR A C 1
ATOM 1194 O O . THR A 1 166 ? -3.787 2.918 29.864 1.00 61.75 166 THR A O 1
ATOM 1197 N N . ILE A 1 167 ? -4.746 4.557 31.100 1.00 55.69 167 ILE A N 1
ATOM 1198 C CA . ILE A 1 167 ? -3.567 5.353 31.498 1.00 55.69 167 ILE A CA 1
ATOM 1199 C C . ILE A 1 167 ? -2.383 4.505 32.018 1.00 55.69 167 ILE A C 1
ATOM 1201 O O . ILE A 1 167 ? -1.237 4.940 31.947 1.00 55.69 167 ILE A O 1
ATOM 1205 N N . ASP A 1 168 ? -2.626 3.274 32.472 1.00 53.75 168 ASP A N 1
ATOM 1206 C CA . ASP A 1 168 ? -1.641 2.481 33.214 1.00 53.75 168 ASP A CA 1
ATOM 1207 C C . ASP A 1 168 ? -0.742 1.549 32.379 1.00 53.75 168 ASP A C 1
ATOM 1209 O O . ASP A 1 168 ? 0.189 0.960 32.929 1.00 53.75 168 ASP A O 1
ATOM 1213 N N . VAL A 1 169 ? -0.971 1.366 31.070 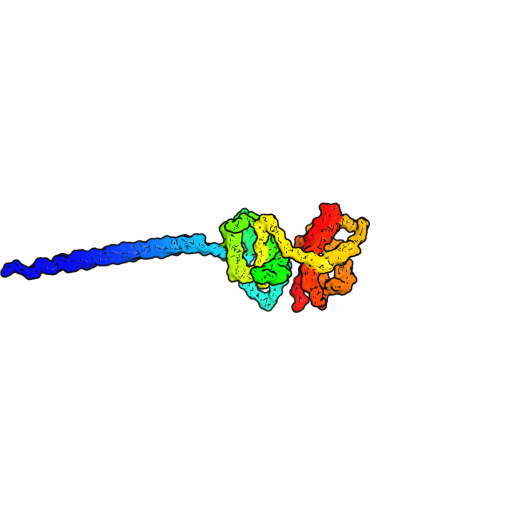1.00 58.03 169 VAL A N 1
ATOM 1214 C CA . VAL A 1 169 ? -0.193 0.387 30.276 1.00 58.03 169 VAL A CA 1
ATOM 1215 C C . VAL A 1 169 ? 0.137 0.921 28.884 1.00 58.03 169 VAL A C 1
ATOM 1217 O O . VAL A 1 169 ? -0.403 0.472 27.874 1.00 58.03 169 VAL A O 1
ATOM 1220 N N . VAL A 1 170 ? 1.075 1.865 28.820 1.00 66.81 170 VAL A N 1
ATOM 1221 C CA . VAL A 1 170 ? 1.659 2.280 27.542 1.00 66.81 170 VAL A CA 1
ATOM 1222 C C . VAL A 1 170 ? 2.690 1.234 27.109 1.00 66.81 170 VAL A C 1
ATOM 1224 O O . VAL A 1 170 ? 3.758 1.099 27.707 1.00 66.81 170 VAL A O 1
ATOM 1227 N N . ARG A 1 171 ? 2.346 0.435 26.094 1.00 79.06 171 ARG A N 1
ATOM 1228 C CA . ARG A 1 171 ? 3.226 -0.593 25.516 1.00 79.06 171 ARG A CA 1
ATOM 1229 C C . ARG A 1 171 ? 3.796 -0.123 24.179 1.00 79.06 171 ARG A C 1
ATOM 1231 O O . ARG A 1 171 ? 3.081 0.540 23.430 1.00 79.06 171 ARG A O 1
ATOM 1238 N N . PRO A 1 172 ? 5.042 -0.506 23.847 1.00 85.62 172 PRO A N 1
ATOM 1239 C CA . PRO A 1 172 ? 5.600 -0.234 22.532 1.00 85.62 172 PRO A CA 1
ATOM 1240 C C . PRO A 1 172 ? 4.777 -0.932 21.448 1.00 85.62 172 PRO A C 1
ATOM 1242 O O . PRO A 1 172 ? 4.443 -2.107 21.581 1.00 85.62 172 PRO A O 1
ATOM 1245 N N . ILE A 1 173 ? 4.487 -0.199 20.375 1.00 88.56 173 ILE A N 1
ATOM 1246 C CA . ILE A 1 173 ? 3.811 -0.687 19.172 1.00 88.56 173 ILE A CA 1
ATOM 1247 C C . ILE A 1 173 ? 4.863 -0.750 18.074 1.00 88.56 173 ILE A C 1
ATOM 1249 O O . ILE A 1 173 ? 5.271 0.285 17.544 1.00 88.56 173 ILE A O 1
ATOM 1253 N N . ARG A 1 174 ? 5.347 -1.952 17.764 1.00 89.88 174 ARG A N 1
ATOM 1254 C CA . ARG A 1 174 ? 6.373 -2.158 16.730 1.00 89.88 174 ARG A CA 1
ATOM 1255 C C . ARG A 1 174 ? 5.754 -2.531 15.395 1.00 89.88 174 ARG A C 1
ATOM 1257 O O . ARG A 1 174 ? 6.298 -2.198 14.346 1.00 89.88 174 ARG A O 1
ATOM 1264 N N . ASP A 1 175 ? 4.616 -3.205 15.445 1.00 90.06 175 ASP A N 1
ATOM 1265 C CA . ASP A 1 175 ? 3.885 -3.658 14.278 1.00 90.06 175 ASP A CA 1
ATOM 1266 C C . ASP A 1 175 ? 2.367 -3.671 14.527 1.00 90.06 175 ASP A C 1
ATOM 1268 O O . ASP A 1 175 ? 1.851 -3.301 15.586 1.00 90.06 175 ASP A O 1
ATOM 1272 N N . ALA A 1 176 ? 1.626 -4.076 13.502 1.00 89.69 176 ALA A N 1
ATOM 1273 C CA . ALA A 1 176 ? 0.185 -4.209 13.552 1.00 89.69 176 ALA A CA 1
ATOM 1274 C C . ALA A 1 176 ? -0.280 -5.310 14.517 1.00 89.69 176 ALA A C 1
ATOM 1276 O O . ALA A 1 176 ? -1.398 -5.221 15.011 1.00 89.69 176 ALA A O 1
ATOM 1277 N N . ALA A 1 177 ? 0.527 -6.336 14.810 1.00 91.62 177 ALA A N 1
ATOM 1278 C CA . ALA A 1 177 ? 0.143 -7.365 15.775 1.00 91.62 177 ALA A CA 1
ATOM 1279 C C . ALA A 1 177 ? 0.148 -6.803 17.205 1.00 91.62 177 ALA A C 1
ATOM 1281 O O . ALA A 1 177 ? -0.817 -7.031 17.936 1.00 91.62 177 ALA A O 1
ATOM 1282 N N . ASP A 1 178 ? 1.152 -5.996 17.561 1.00 90.88 178 ASP A N 1
ATOM 1283 C CA . ASP A 1 178 ? 1.187 -5.257 18.829 1.00 90.88 178 ASP A CA 1
ATOM 1284 C C . ASP A 1 178 ? -0.031 -4.334 18.955 1.00 90.88 178 ASP A C 1
ATOM 1286 O O . ASP A 1 178 ? -0.747 -4.362 19.960 1.00 90.88 178 ASP A O 1
ATOM 1290 N N . PHE A 1 179 ? -0.319 -3.561 17.901 1.00 92.62 179 PHE A N 1
ATOM 1291 C CA . PHE A 1 179 ? -1.487 -2.681 17.868 1.00 92.62 179 PHE A CA 1
ATOM 1292 C C . PHE A 1 179 ? -2.791 -3.460 18.085 1.00 92.62 179 PHE A C 1
ATOM 1294 O O . PHE A 1 179 ? -3.634 -3.049 18.880 1.00 92.62 179 PHE A O 1
ATOM 1301 N N . LEU A 1 180 ? -2.962 -4.607 17.423 1.00 92.75 180 LEU A N 1
ATOM 1302 C CA . LEU A 1 180 ? -4.150 -5.448 17.581 1.00 92.75 180 LEU A CA 1
ATOM 1303 C C . LEU A 1 180 ? -4.243 -6.091 18.966 1.00 92.75 180 LEU A C 1
ATOM 1305 O O . LEU A 1 180 ? -5.346 -6.203 19.500 1.00 92.75 180 LEU A O 1
ATOM 1309 N N . GLY A 1 181 ? -3.116 -6.469 19.567 1.00 90.50 181 GLY A N 1
ATOM 1310 C CA . GLY A 1 181 ? -3.075 -6.984 20.934 1.00 90.50 181 GLY A CA 1
ATOM 1311 C C . GLY A 1 181 ? -3.521 -5.951 21.971 1.00 90.50 181 GLY A C 1
ATOM 1312 O O . GLY A 1 181 ? -4.160 -6.314 22.957 1.00 90.50 181 GLY A O 1
ATOM 1313 N N . ILE A 1 182 ? -3.227 -4.670 21.734 1.00 90.00 182 ILE A N 1
ATOM 1314 C CA . ILE A 1 182 ? -3.560 -3.568 22.647 1.00 90.00 182 ILE A CA 1
ATOM 1315 C C . ILE A 1 182 ? -4.977 -3.039 22.382 1.00 90.00 182 ILE A C 1
ATOM 1317 O O . ILE A 1 182 ? -5.808 -2.993 23.286 1.00 90.00 182 ILE A O 1
ATOM 1321 N N . TYR A 1 183 ? -5.276 -2.665 21.137 1.00 91.50 183 TYR A N 1
ATOM 1322 C CA . TYR A 1 183 ? -6.499 -1.942 20.774 1.00 91.50 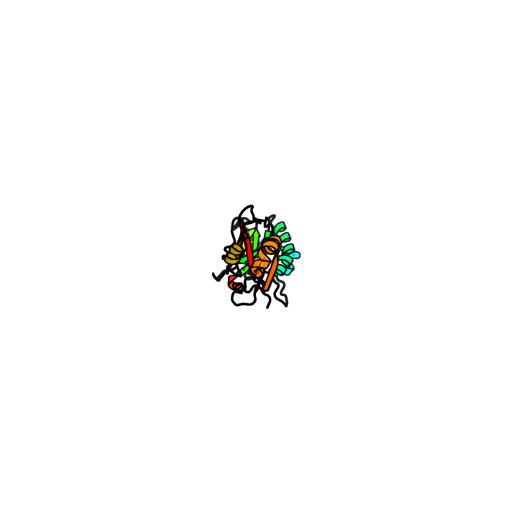183 TYR A CA 1
ATOM 1323 C C . TYR A 1 183 ? -7.588 -2.836 20.175 1.00 91.50 183 TYR A C 1
ATOM 1325 O O . TYR A 1 183 ? -8.758 -2.454 20.161 1.00 91.50 183 TYR A O 1
ATOM 1333 N N . GLY A 1 184 ? -7.250 -4.036 19.693 1.00 91.69 184 GLY A N 1
ATOM 1334 C CA . GLY A 1 184 ? -8.147 -4.847 18.864 1.00 91.69 184 GLY A CA 1
ATOM 1335 C C . GLY A 1 184 ? -9.468 -5.210 19.541 1.00 91.69 184 GLY A C 1
ATOM 1336 O O . GLY A 1 184 ? -10.526 -5.106 18.919 1.00 91.69 184 GLY A O 1
ATOM 1337 N N . ARG A 1 185 ? -9.444 -5.562 20.834 1.00 90.69 185 ARG A N 1
ATOM 1338 C CA . ARG A 1 185 ? -10.665 -5.883 21.597 1.00 90.69 185 ARG A CA 1
ATOM 1339 C C . ARG A 1 185 ? -11.569 -4.665 21.793 1.00 90.69 185 ARG A C 1
ATOM 1341 O O . ARG A 1 185 ? -12.786 -4.793 21.758 1.00 90.69 185 ARG A O 1
ATOM 1348 N N . CYS A 1 186 ? -10.977 -3.495 21.996 1.00 91.19 186 CYS A N 1
ATOM 1349 C CA . CYS A 1 186 ? -11.731 -2.265 22.187 1.00 91.19 186 CYS A CA 1
ATOM 1350 C C . CYS A 1 186 ? -12.354 -1.783 20.866 1.00 91.19 186 CYS A C 1
ATOM 1352 O O . CYS A 1 186 ? -13.536 -1.459 20.825 1.00 91.19 186 CYS A O 1
ATOM 1354 N N . LEU A 1 187 ? -11.599 -1.848 19.763 1.00 91.88 187 LEU A N 1
ATOM 1355 C CA . LEU A 1 187 ? -12.087 -1.485 18.429 1.00 91.88 187 LEU A CA 1
ATOM 1356 C C . LEU A 1 187 ? -13.191 -2.423 17.917 1.00 91.88 187 LEU A C 1
ATOM 1358 O O . LEU A 1 187 ? -14.153 -1.959 17.317 1.00 91.88 187 LEU A O 1
ATOM 1362 N N . THR A 1 188 ? -13.080 -3.730 18.167 1.00 91.94 188 THR A N 1
ATOM 1363 C CA . THR A 1 188 ? -14.133 -4.707 17.810 1.00 91.94 188 THR A CA 1
ATOM 1364 C C . THR A 1 188 ? -15.357 -4.633 18.726 1.00 91.94 188 THR A C 1
ATOM 1366 O O . THR A 1 188 ? -16.448 -5.014 18.315 1.00 91.94 188 THR A O 1
ATOM 1369 N N . GLY A 1 189 ? -15.200 -4.135 19.957 1.00 89.44 189 GLY A N 1
ATOM 1370 C CA . GLY A 1 189 ? -16.302 -3.924 20.899 1.00 89.44 189 GLY A CA 1
ATOM 1371 C C . GLY A 1 189 ? -17.118 -2.651 20.649 1.00 89.44 189 GLY A C 1
ATOM 1372 O O . GLY A 1 189 ? -18.223 -2.527 21.177 1.00 89.44 189 GLY A O 1
ATOM 1373 N N . ASP A 1 190 ? -16.602 -1.708 19.857 1.00 89.56 190 ASP A N 1
ATOM 1374 C CA . ASP A 1 190 ? -17.296 -0.461 19.547 1.00 89.56 190 ASP A CA 1
ATOM 1375 C C . ASP A 1 190 ? -18.324 -0.663 18.422 1.00 89.56 190 ASP A C 1
ATOM 1377 O O . ASP A 1 190 ? -18.002 -0.684 17.229 1.00 89.56 190 ASP A O 1
ATOM 1381 N N . ALA A 1 191 ? -19.596 -0.779 18.814 1.00 86.38 191 ALA A N 1
ATOM 1382 C CA . ALA A 1 191 ? -20.709 -0.961 17.888 1.00 86.38 191 ALA A CA 1
ATOM 1383 C C . ALA A 1 191 ? -20.828 0.168 16.848 1.00 86.38 191 ALA A C 1
ATOM 1385 O O . ALA A 1 191 ? -21.317 -0.081 15.746 1.00 86.38 191 ALA A O 1
ATOM 1386 N N . ALA A 1 192 ? -20.358 1.387 17.151 1.00 86.00 192 ALA A N 1
ATOM 1387 C CA . ALA A 1 192 ? -20.408 2.508 16.214 1.00 86.00 192 ALA A CA 1
ATOM 1388 C C . ALA A 1 192 ? -19.453 2.322 15.024 1.00 86.00 192 ALA A C 1
ATOM 1390 O O . ALA A 1 192 ? -19.720 2.832 13.935 1.00 86.00 192 ALA A O 1
ATOM 1391 N N . LEU A 1 193 ? -18.362 1.569 15.203 1.00 87.44 193 LEU A N 1
ATOM 1392 C CA . LEU A 1 193 ? -17.413 1.286 14.127 1.00 87.44 193 LEU A CA 1
ATOM 1393 C C . LEU A 1 193 ? -17.911 0.176 13.190 1.00 87.44 193 LEU A C 1
ATOM 1395 O O . LEU A 1 193 ? -17.538 0.160 12.019 1.00 87.44 193 LEU A O 1
ATOM 1399 N N . GLY A 1 194 ? -18.756 -0.742 13.675 1.00 88.50 194 GLY A N 1
ATOM 1400 C CA . GLY A 1 194 ? -19.278 -1.855 12.871 1.00 88.50 194 GLY A CA 1
ATOM 1401 C C . GLY A 1 194 ? -18.196 -2.838 12.400 1.00 88.50 194 GLY A C 1
ATOM 1402 O O . GLY A 1 194 ? -18.337 -3.458 11.340 1.00 88.50 194 GLY A O 1
ATOM 1403 N N . ILE A 1 195 ? -17.101 -2.954 13.159 1.00 91.25 195 ILE A N 1
ATOM 1404 C CA . ILE A 1 195 ? -15.961 -3.825 12.858 1.00 91.25 195 ILE A CA 1
ATOM 1405 C C . ILE A 1 195 ? -16.287 -5.255 13.293 1.00 91.25 195 ILE A C 1
ATOM 1407 O O . ILE A 1 195 ? -16.433 -5.534 14.478 1.00 91.25 195 ILE A O 1
ATOM 1411 N N . ALA A 1 196 ? -16.351 -6.179 12.336 1.00 89.44 196 ALA A N 1
ATOM 1412 C CA . ALA A 1 196 ? -16.535 -7.605 12.602 1.00 89.44 196 ALA A CA 1
ATOM 1413 C C . ALA A 1 196 ? -15.223 -8.313 12.947 1.00 89.44 196 ALA A C 1
ATOM 1415 O O . ALA A 1 19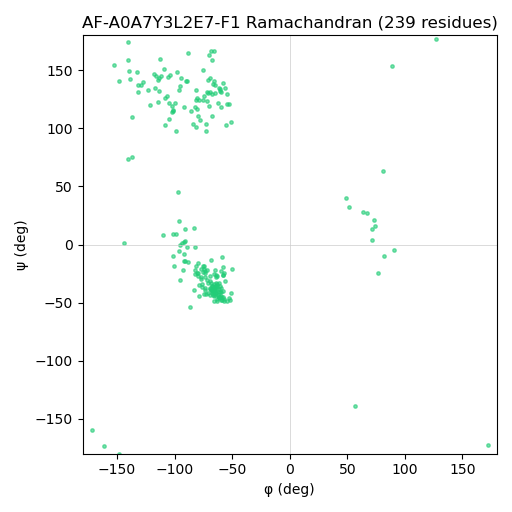6 ? -15.205 -9.212 13.784 1.00 89.44 196 ALA A O 1
ATOM 1416 N N . ALA A 1 197 ? -14.136 -7.944 12.268 1.00 90.94 197 ALA A N 1
ATOM 1417 C CA . ALA A 1 197 ? -12.832 -8.558 12.466 1.00 90.94 197 ALA A CA 1
ATOM 1418 C C . ALA A 1 197 ? -11.701 -7.590 12.119 1.00 90.94 197 ALA A C 1
ATOM 1420 O O . ALA A 1 197 ? -11.857 -6.686 11.294 1.00 90.94 197 ALA A O 1
ATOM 1421 N N . LEU A 1 198 ? -10.550 -7.826 12.743 1.00 93.00 198 LEU A N 1
ATOM 1422 C CA . LEU A 1 198 ? -9.302 -7.124 12.487 1.00 93.00 198 LEU A CA 1
ATOM 1423 C C . LEU A 1 198 ? -8.198 -8.143 12.221 1.00 93.00 198 LEU A C 1
ATOM 1425 O O . LEU A 1 198 ? -8.116 -9.168 12.901 1.00 93.00 198 LEU A O 1
ATOM 1429 N N . LYS A 1 199 ? -7.328 -7.851 11.259 1.00 93.31 199 LYS A N 1
ATOM 1430 C CA . LYS A 1 199 ? -6.191 -8.700 10.907 1.00 93.31 199 LYS A CA 1
ATOM 1431 C C . LYS A 1 199 ? -4.958 -7.846 10.634 1.00 93.31 199 LYS A C 1
ATOM 1433 O O . LYS A 1 199 ? -5.050 -6.777 10.038 1.00 93.31 199 LYS A O 1
ATOM 1438 N N . SER A 1 200 ? -3.790 -8.329 11.052 1.00 91.50 200 SER A N 1
ATOM 1439 C CA . SER A 1 200 ? -2.520 -7.707 10.673 1.00 91.50 200 SER A CA 1
ATOM 1440 C C . SER A 1 200 ? -2.290 -7.889 9.172 1.00 91.50 200 SER A C 1
ATOM 1442 O O . SER A 1 200 ? -2.380 -9.006 8.658 1.00 91.50 200 SER A O 1
ATOM 1444 N N . ALA A 1 201 ? -1.986 -6.795 8.476 1.00 84.19 201 ALA A N 1
ATOM 1445 C CA . ALA A 1 201 ? -1.613 -6.788 7.064 1.00 84.19 201 ALA A CA 1
ATOM 1446 C C . ALA A 1 201 ? -0.088 -6.656 6.858 1.00 84.19 201 ALA A C 1
ATOM 1448 O O . ALA A 1 201 ? 0.375 -6.501 5.725 1.00 84.19 201 ALA A O 1
ATOM 1449 N N . GLY A 1 202 ? 0.688 -6.747 7.947 1.00 79.62 202 GLY A N 1
ATOM 1450 C CA . GLY A 1 202 ? 2.137 -6.548 7.974 1.00 79.62 202 GLY A CA 1
ATOM 1451 C C . GLY A 1 202 ? 2.542 -5.087 8.201 1.00 79.62 202 GLY A C 1
ATOM 1452 O O . GLY A 1 202 ? 1.795 -4.162 7.888 1.00 79.62 202 GLY A O 1
ATOM 1453 N N . GLY A 1 203 ? 3.738 -4.875 8.762 1.00 85.81 203 GLY A N 1
ATOM 1454 C CA . GLY A 1 203 ? 4.194 -3.540 9.166 1.00 85.81 203 GLY A CA 1
ATOM 1455 C C . GLY A 1 203 ? 3.213 -2.889 10.145 1.00 85.81 203 GLY A C 1
ATOM 1456 O O . GLY A 1 203 ? 2.657 -3.573 10.997 1.00 85.81 203 GLY A O 1
ATOM 1457 N N . LEU A 1 204 ? 2.956 -1.589 9.991 1.00 88.12 204 LEU A N 1
ATOM 1458 C CA . LEU A 1 204 ? 1.945 -0.842 10.751 1.00 88.12 204 LEU A CA 1
ATOM 1459 C C . LEU A 1 204 ? 0.624 -0.724 9.971 1.00 88.12 204 LEU A C 1
ATOM 1461 O O . LEU A 1 204 ? 0.051 0.359 9.884 1.00 88.12 204 LEU A O 1
ATOM 1465 N N . ALA A 1 205 ? 0.156 -1.818 9.363 1.00 88.00 205 ALA A N 1
ATOM 1466 C CA . ALA A 1 205 ? -1.098 -1.855 8.615 1.00 88.00 205 ALA A CA 1
ATOM 1467 C C . ALA A 1 205 ? -2.069 -2.916 9.149 1.00 88.00 205 ALA A C 1
ATOM 1469 O O . ALA A 1 205 ? -1.710 -4.076 9.361 1.00 88.00 205 ALA A O 1
ATOM 1470 N N . VAL A 1 206 ? -3.325 -2.514 9.326 1.00 90.69 206 VAL A N 1
ATOM 1471 C CA . VAL A 1 206 ? -4.423 -3.318 9.858 1.00 90.69 206 VAL A CA 1
ATOM 1472 C C . VAL A 1 206 ? -5.542 -3.389 8.827 1.00 90.69 206 VAL A C 1
ATOM 1474 O O . VAL A 1 206 ? -6.125 -2.374 8.443 1.00 90.69 206 VAL A O 1
ATOM 1477 N N . ALA A 1 207 ? -5.847 -4.615 8.418 1.00 90.12 207 ALA A N 1
ATOM 1478 C CA . ALA A 1 207 ? -7.004 -4.956 7.613 1.00 90.12 207 ALA A CA 1
ATOM 1479 C C . ALA A 1 207 ? -8.244 -5.079 8.507 1.00 90.12 207 ALA A C 1
ATOM 1481 O O . ALA A 1 207 ? -8.218 -5.743 9.547 1.00 90.12 207 ALA A O 1
ATOM 1482 N N . VAL A 1 208 ? -9.339 -4.463 8.078 1.00 91.12 208 VAL A N 1
ATOM 1483 C CA . VAL A 1 208 ? -10.621 -4.442 8.780 1.00 91.12 208 VAL A CA 1
ATOM 1484 C C . VAL A 1 208 ? -11.680 -5.131 7.935 1.00 91.12 208 VAL A C 1
ATOM 1486 O O . VAL A 1 208 ? -11.830 -4.842 6.749 1.00 91.12 208 VAL A O 1
ATOM 1489 N N . THR A 1 209 ? -12.470 -5.993 8.563 1.00 90.25 209 THR A N 1
ATOM 1490 C CA . THR A 1 209 ? -13.7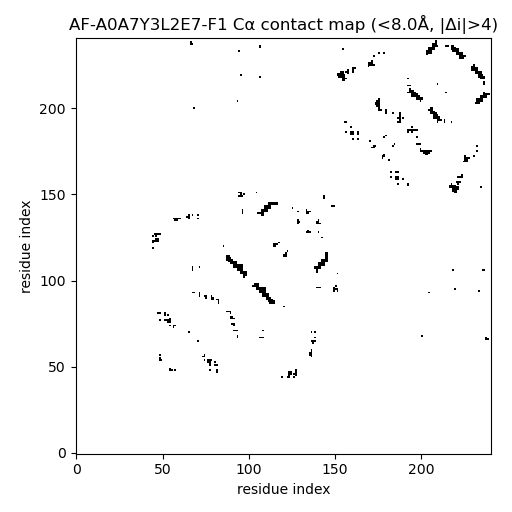33 -6.481 8.006 1.00 90.25 209 THR A CA 1
ATOM 1491 C C . THR A 1 209 ? -14.868 -5.723 8.686 1.00 90.25 209 THR A C 1
ATOM 1493 O O . THR A 1 209 ? -15.049 -5.853 9.896 1.00 90.25 209 THR A O 1
ATOM 1496 N N . ALA A 1 210 ? -15.627 -4.927 7.931 1.00 85.31 210 ALA A N 1
ATOM 1497 C CA . ALA A 1 210 ? -16.725 -4.104 8.447 1.00 85.31 210 ALA A CA 1
ATOM 1498 C C . ALA A 1 210 ? -18.068 -4.516 7.822 1.00 85.31 210 ALA A C 1
ATOM 1500 O O . ALA A 1 210 ? -18.111 -4.936 6.667 1.00 85.31 210 ALA A O 1
ATOM 1501 N N . GLN A 1 211 ? -19.164 -4.415 8.582 1.00 75.56 211 GLN A N 1
ATOM 1502 C CA . GLN A 1 211 ? -20.492 -4.902 8.161 1.00 75.56 211 GLN A CA 1
ATOM 1503 C C . GLN A 1 211 ? -21.402 -3.831 7.531 1.00 75.56 211 GLN A C 1
ATOM 1505 O O . GLN A 1 211 ? -22.534 -4.139 7.166 1.00 75.56 211 GLN A O 1
ATOM 1510 N N . SER A 1 212 ? -20.962 -2.577 7.413 1.00 64.38 212 SER A N 1
ATOM 1511 C CA . SER A 1 212 ? -21.863 -1.436 7.192 1.00 64.38 212 SER A CA 1
ATOM 1512 C C . SER A 1 212 ? -21.323 -0.385 6.211 1.00 64.38 212 SER A C 1
ATOM 1514 O O . SER A 1 212 ? -20.171 -0.419 5.774 1.00 64.38 212 SER A O 1
ATOM 1516 N N . ALA A 1 213 ? -22.171 0.606 5.904 1.00 59.97 213 ALA A N 1
ATOM 1517 C CA . ALA A 1 213 ? -21.857 1.782 5.086 1.00 59.97 213 ALA A CA 1
ATOM 1518 C C . ALA A 1 213 ? -20.699 2.652 5.634 1.00 59.97 213 ALA A C 1
ATOM 1520 O O . ALA A 1 213 ? -20.198 3.519 4.920 1.00 59.97 213 ALA A O 1
ATOM 1521 N N . SER A 1 214 ? -20.241 2.417 6.871 1.00 67.62 214 SER A N 1
ATOM 1522 C CA . SER A 1 214 ? -19.094 3.108 7.476 1.00 67.62 214 SER A CA 1
ATOM 1523 C C . SER A 1 214 ? -17.735 2.523 7.077 1.00 67.62 214 SER A C 1
ATOM 1525 O O . SER A 1 214 ? -16.710 3.097 7.438 1.00 67.62 214 SER A O 1
ATOM 1527 N N . ALA A 1 215 ? -17.691 1.445 6.283 1.00 78.56 215 ALA A N 1
ATOM 1528 C CA . ALA A 1 215 ? -16.446 0.848 5.791 1.00 78.56 215 ALA A CA 1
ATOM 1529 C C . ALA A 1 215 ? -15.506 1.883 5.139 1.00 78.56 215 ALA A C 1
ATOM 1531 O O . ALA A 1 215 ? -14.306 1.902 5.400 1.00 78.56 215 ALA A O 1
ATOM 1532 N N . ALA A 1 216 ? -16.053 2.809 4.348 1.00 78.00 216 ALA A N 1
ATOM 1533 C CA . ALA A 1 216 ? -15.254 3.859 3.723 1.00 78.00 216 ALA A CA 1
ATOM 1534 C C . ALA A 1 216 ? -14.636 4.833 4.742 1.00 78.00 216 ALA A C 1
ATOM 1536 O O . ALA A 1 216 ? -13.524 5.298 4.522 1.00 78.00 216 ALA A O 1
ATOM 1537 N N . ALA A 1 217 ? -15.319 5.117 5.854 1.00 83.50 217 ALA A N 1
ATOM 1538 C CA . ALA A 1 217 ? -14.847 6.041 6.887 1.00 83.50 217 ALA A CA 1
ATOM 1539 C C . ALA A 1 217 ? -13.761 5.428 7.790 1.00 83.50 217 ALA A C 1
ATOM 1541 O O . ALA A 1 217 ? -12.987 6.151 8.415 1.00 83.50 217 ALA A O 1
ATOM 1542 N N . LEU A 1 218 ? -13.680 4.095 7.854 1.00 87.69 218 LEU A N 1
ATOM 1543 C CA . LEU A 1 218 ? -12.625 3.389 8.588 1.00 87.69 218 LEU A CA 1
ATOM 1544 C C . LEU A 1 218 ? -11.275 3.435 7.868 1.00 87.69 218 LEU A C 1
ATOM 1546 O O . LEU A 1 218 ? -10.238 3.272 8.510 1.00 87.69 218 LEU A O 1
ATOM 1550 N N . ASN A 1 219 ? -11.280 3.692 6.561 1.00 85.88 219 ASN A N 1
ATOM 1551 C CA . ASN A 1 219 ? -10.069 3.871 5.781 1.00 85.88 219 ASN A CA 1
ATOM 1552 C C . ASN A 1 219 ? -9.344 5.157 6.206 1.00 85.88 219 ASN A C 1
ATOM 1554 O O . ASN A 1 219 ? -9.810 6.260 5.934 1.00 85.88 219 ASN A O 1
ATOM 1558 N N . GLY A 1 220 ? -8.187 5.021 6.845 1.00 87.25 220 GLY A N 1
ATOM 1559 C CA . GLY A 1 220 ? -7.342 6.147 7.225 1.00 87.25 220 GLY A CA 1
ATOM 1560 C C . GLY A 1 220 ? -6.176 5.717 8.104 1.00 87.25 220 GLY A C 1
ATOM 1561 O O . GLY A 1 220 ? -5.951 4.530 8.321 1.00 87.25 220 GLY A O 1
ATOM 1562 N N . TYR A 1 221 ? -5.434 6.679 8.638 1.00 88.69 221 TYR A N 1
ATOM 1563 C CA . TYR A 1 221 ? -4.482 6.405 9.713 1.00 88.69 221 TYR A CA 1
ATOM 1564 C C . TYR A 1 221 ? -5.124 6.664 11.065 1.00 88.69 221 TYR A C 1
ATOM 1566 O O . TYR A 1 221 ? -5.874 7.628 11.226 1.00 88.69 221 TYR A O 1
ATOM 1574 N N . VAL A 1 222 ? -4.767 5.831 12.033 1.00 90.62 222 VAL A N 1
ATOM 1575 C CA . VAL A 1 222 ? -4.910 6.143 13.449 1.00 90.62 222 VAL A CA 1
ATOM 1576 C C . VAL A 1 222 ? -3.542 6.448 14.044 1.00 90.62 222 VAL A C 1
ATOM 1578 O O . VAL A 1 222 ? -2.539 5.847 13.657 1.00 90.62 222 VAL A O 1
ATOM 1581 N N . THR A 1 223 ? -3.492 7.387 14.974 1.00 90.25 223 THR A N 1
ATOM 1582 C CA . THR A 1 223 ? -2.318 7.672 15.793 1.00 90.25 223 THR A CA 1
ATOM 1583 C C . THR A 1 223 ? -2.544 7.049 17.159 1.00 90.25 223 THR A C 1
ATOM 1585 O O . THR A 1 223 ? -3.504 7.399 17.845 1.00 90.25 223 THR A O 1
ATOM 1588 N N . ALA A 1 224 ? -1.665 6.127 17.538 1.00 88.62 224 ALA A N 1
ATOM 1589 C CA . ALA A 1 224 ? -1.664 5.475 18.839 1.00 88.62 224 ALA A CA 1
ATOM 1590 C C . ALA A 1 224 ? -0.413 5.874 19.625 1.00 88.62 224 ALA A C 1
ATOM 1592 O O . ALA A 1 224 ? 0.665 6.010 19.045 1.00 88.62 224 ALA A O 1
ATOM 1593 N N . ASP A 1 225 ? -0.545 6.046 20.937 1.00 84.69 225 ASP A N 1
ATOM 1594 C CA . ASP A 1 225 ? 0.610 6.257 21.806 1.00 84.69 225 ASP A CA 1
ATOM 1595 C C . ASP A 1 225 ? 1.295 4.912 22.091 1.00 84.69 225 ASP A C 1
ATOM 1597 O O . ASP A 1 225 ? 0.651 3.956 22.532 1.00 84.69 225 ASP A O 1
ATOM 1601 N N . ALA A 1 226 ? 2.592 4.834 21.791 1.00 81.56 226 ALA A N 1
ATOM 1602 C CA . ALA A 1 226 ? 3.428 3.653 21.977 1.00 81.56 226 ALA A CA 1
ATOM 1603 C C . ALA A 1 226 ? 4.462 3.817 23.107 1.00 81.56 226 ALA A C 1
ATOM 1605 O O . ALA A 1 226 ? 5.373 2.999 23.237 1.00 81.56 226 ALA A O 1
ATOM 1606 N N . GLY A 1 227 ? 4.404 4.895 23.895 1.00 76.56 227 GLY A N 1
ATOM 1607 C CA . GLY A 1 227 ? 5.299 5.145 25.038 1.00 76.56 227 GLY A CA 1
ATOM 1608 C C . GLY A 1 227 ? 6.694 5.616 24.653 1.00 76.56 227 GLY A C 1
ATOM 1609 O O . GLY A 1 227 ? 7.334 6.341 25.405 1.00 76.56 227 GLY A O 1
ATOM 1610 N N . THR A 1 228 ? 7.139 5.284 23.444 1.00 80.62 228 THR A N 1
ATOM 1611 C CA . THR A 1 228 ? 8.285 5.906 22.773 1.00 80.62 228 THR A CA 1
ATOM 1612 C C . THR A 1 228 ? 7.873 7.085 21.885 1.00 80.62 228 THR A C 1
ATOM 1614 O O . THR A 1 228 ? 8.721 7.663 21.211 1.00 80.62 228 THR A O 1
ATOM 1617 N N . GLY A 1 229 ? 6.580 7.423 21.853 1.00 82.62 229 GLY A N 1
ATOM 1618 C CA . GLY A 1 229 ? 5.995 8.471 21.020 1.00 82.62 229 GLY A CA 1
ATOM 1619 C C . GLY A 1 229 ? 4.805 7.982 20.184 1.00 82.62 229 GLY A C 1
ATOM 1620 O O . GLY A 1 229 ? 4.471 6.793 20.208 1.00 82.62 229 GLY A O 1
ATOM 1621 N N . PRO A 1 230 ? 4.155 8.893 19.438 1.00 86.19 230 PRO A N 1
ATOM 1622 C CA . PRO A 1 230 ? 3.010 8.561 18.600 1.00 86.19 230 PRO A CA 1
ATOM 1623 C C . PRO A 1 230 ? 3.425 7.699 17.403 1.00 86.19 230 PRO A C 1
ATOM 1625 O O . PRO A 1 230 ? 4.338 8.044 16.651 1.00 86.19 230 PRO A O 1
ATOM 1628 N N . VAL A 1 231 ? 2.702 6.603 17.186 1.00 88.50 231 VAL A N 1
ATOM 1629 C CA . VAL A 1 231 ? 2.867 5.698 16.045 1.00 88.50 231 VAL A CA 1
ATOM 1630 C C . VAL A 1 231 ? 1.629 5.777 15.162 1.00 88.50 231 VAL A C 1
ATOM 1632 O O . VAL A 1 231 ? 0.497 5.700 15.640 1.00 88.50 231 VAL A O 1
ATOM 1635 N N . ARG A 1 232 ? 1.842 5.930 13.852 1.00 89.25 232 ARG A N 1
ATOM 1636 C CA . ARG A 1 232 ? 0.762 5.959 12.859 1.00 89.25 232 ARG A CA 1
ATOM 1637 C C . ARG A 1 232 ? 0.508 4.553 12.333 1.00 89.25 232 ARG A C 1
ATOM 1639 O O . ARG A 1 232 ? 1.385 3.965 11.705 1.00 89.25 232 ARG A O 1
ATOM 1646 N N . VAL A 1 233 ? -0.698 4.047 12.551 1.00 88.69 233 VAL A N 1
ATOM 1647 C CA . VAL A 1 233 ? -1.155 2.742 12.072 1.00 88.69 233 VAL A CA 1
ATOM 1648 C C . VAL A 1 233 ? -2.170 2.956 10.963 1.00 88.69 233 VAL A C 1
ATOM 1650 O O . VAL A 1 233 ? -3.144 3.689 11.121 1.00 88.69 233 VAL A O 1
ATOM 1653 N N . LEU A 1 234 ? -1.928 2.336 9.817 1.00 89.25 234 LEU A N 1
ATOM 1654 C CA . LEU A 1 234 ? -2.858 2.329 8.704 1.00 89.25 234 LEU A CA 1
ATOM 1655 C C . LEU A 1 234 ? -4.017 1.385 9.018 1.00 89.25 234 LEU A C 1
ATOM 1657 O O . LEU A 1 234 ? -3.803 0.210 9.299 1.00 89.25 234 LEU A O 1
ATOM 1661 N N . VAL A 1 235 ? -5.237 1.883 8.891 1.00 90.06 235 VAL A N 1
ATOM 1662 C CA . VAL A 1 235 ? -6.472 1.111 8.985 1.00 90.06 235 VAL A CA 1
ATOM 1663 C C . VAL A 1 235 ? -7.136 1.146 7.617 1.00 90.06 235 VAL A C 1
ATOM 1665 O O . VAL A 1 235 ? -7.400 2.218 7.070 1.00 90.06 235 VAL A O 1
ATOM 1668 N N . PHE A 1 236 ? -7.386 -0.021 7.036 1.00 88.75 236 PHE A N 1
ATOM 1669 C CA . PHE A 1 236 ? -8.067 -0.124 5.750 1.00 88.75 236 PHE A CA 1
ATOM 1670 C C . PHE A 1 236 ? -9.045 -1.290 5.745 1.00 88.75 236 PHE A C 1
ATOM 1672 O O . PHE A 1 236 ? -8.836 -2.302 6.409 1.00 88.75 236 PHE A O 1
ATOM 1679 N N . VAL A 1 237 ? -10.119 -1.157 4.978 1.00 88.25 237 VAL A N 1
ATOM 1680 C CA . VAL A 1 237 ? -11.093 -2.229 4.806 1.00 88.25 237 VAL A CA 1
ATOM 1681 C C . VAL A 1 237 ? -10.595 -3.197 3.743 1.00 88.25 237 VAL A C 1
ATOM 1683 O O . VAL A 1 237 ? -10.404 -2.820 2.586 1.00 88.25 237 VAL A O 1
ATOM 1686 N N . ASP A 1 238 ? -10.389 -4.450 4.143 1.00 83.19 238 ASP A N 1
ATOM 1687 C CA . ASP A 1 238 ? -10.014 -5.528 3.232 1.00 83.19 238 ASP A CA 1
ATOM 1688 C C . ASP A 1 238 ? -11.293 -6.073 2.598 1.00 83.19 238 ASP A C 1
ATOM 1690 O O . ASP A 1 238 ? -12.111 -6.728 3.254 1.00 83.19 238 ASP A O 1
ATOM 1694 N N . GLY A 1 239 ? -11.515 -5.689 1.339 1.00 66.00 239 GLY A N 1
ATOM 1695 C CA . GLY A 1 239 ? -12.732 -5.985 0.594 1.00 66.00 239 GLY A CA 1
ATOM 1696 C C . GLY A 1 239 ? -13.005 -7.484 0.569 1.00 66.00 239 GLY A C 1
ATOM 1697 O O . GLY A 1 239 ? -12.390 -8.229 -0.186 1.00 66.00 239 GLY A O 1
ATOM 1698 N N . SER A 1 240 ? -13.948 -7.924 1.396 1.00 44.09 240 SER A N 1
ATOM 1699 C CA . SER A 1 240 ? -14.452 -9.291 1.398 1.00 44.09 240 SER A CA 1
ATOM 1700 C C . SER A 1 240 ? -15.968 -9.273 1.531 1.00 44.09 240 SER A C 1
ATOM 1702 O O . SER A 1 240 ? -16.527 -9.536 2.595 1.00 44.09 240 SER A O 1
ATOM 1704 N N . ARG A 1 241 ? -16.617 -8.914 0.420 1.00 40.66 241 ARG A N 1
ATOM 1705 C CA . ARG A 1 241 ? -17.861 -9.500 -0.098 1.00 40.66 241 ARG A CA 1
ATOM 1706 C C . ARG A 1 241 ? -18.138 -8.959 -1.493 1.00 40.66 241 ARG A C 1
ATOM 1708 O O . ARG A 1 241 ? -18.133 -7.720 -1.644 1.00 40.66 241 ARG A O 1
#

Sequence (241 aa):
MNKILLAFAAAAALASSASAQSETLALQARGFEAAGAAMTDGFFLRDSFGGVPECAIVDAHALRAWTLSEARERLAPCFDSVARRYQSHVAVTIGFVADAQGGPAKAGLLLETGLVPGGMADRALSVSIARRGGRLMGQPVRVLTRGEMALAPVSAAQASVERCVTIDVVRPIRDAADFLGIYGRCLTGDAALGIAALKSAGGLAVAVTAQSASAAALNGYVTADAGTGPVRVLVFVDGSR

Solvent-accessible surface area (backbone atoms only — not comparable to full-atom values): 13686 Å² total; per-residue (Å²): 137,90,85,80,82,75,72,70,67,65,62,59,63,61,56,60,56,56,55,58,55,49,54,54,50,50,52,49,50,52,50,50,51,53,50,47,50,57,54,49,59,72,66,52,66,59,48,58,55,62,96,41,78,62,30,61,59,51,76,47,84,64,99,58,88,60,50,74,57,55,44,46,64,65,43,43,62,21,36,53,50,44,16,62,76,66,77,34,56,48,44,79,45,80,42,46,30,64,40,95,84,74,48,80,65,37,81,21,39,31,34,46,28,64,44,55,82,86,32,72,67,40,45,19,43,52,50,43,35,50,75,48,74,34,31,49,50,85,38,43,48,37,80,31,39,71,89,58,74,76,71,66,52,72,14,64,56,35,70,51,56,65,69,59,64,61,92,88,67,69,51,71,59,87,32,23,61,47,44,41,74,73,45,39,68,55,53,51,66,35,72,91,66,37,34,78,45,77,42,65,59,55,60,46,23,34,32,29,38,55,80,51,92,53,41,71,48,39,39,18,37,31,76,44,74,18,72,86,47,80,42,74,33,39,32,35,61,53,88,83,128

Nearest PDB structures (foldseek):
  6ulw-assembly1_C  TM=4.102E-01  e=3.793E+00  Bacillus stratosphericus LAMA 585
  8qqu-assembly1_D  TM=3.239E-01  e=2.798E+00  Escherichia coli
  8qqs-assembly1_D  TM=3.081E-01  e=2.478E+00  Escherichia coli
  6rku-assembly1_B  TM=2.065E-01  e=6.560E+00  Escherichia coli K-12
  6rkw-assembly1_B  TM=1.930E-01  e=7.408E+00  Escherichia coli K-12

pLDDT: mean 79.41, std 15.19, range [40.66, 95.19]

Radius of gyration: 30.61 Å; Cα contacts (8 Å, |Δi|>4): 369; chains: 1; bounding box: 54×29×128 Å

Secondary structure (DSSP, 8-state):
--SSTTSSHHHHHHHHHHHHHHHHHHHHHHHHHHHHHHHHHHHS---TTTT-GGGGGGG---SSPPPHHHHHHHHHHHHHHHHHHHTS-EEEEEEEE--TTSPPPEEEEEEEE-SPTTSHHHHHHHHHHHTTTTEETTEEEEEE-TTPPPP-PBPTTHHHHHHH--TT------SHHHHHHHHHHHHHH-TTTTEEEEEE-STTEEEEEE-STTHHHH-EEEEEE-SSSEEEEEEEE----

Mean predicted aligned error: 13.18 Å

Foldseek 3Di:
DDDPPPPPPVVVVVVVVVVVVVVVVVVVVVVCVVVVVVVVVVVPLPQLLPPPPLSPQQPDDDPDQDWQLRQQVSCVVSQVVSCVVVVWDWHWDWAWDQDPVRDDTATFIETEIQDDVVDSSNVSHVVNCVVVVCDGSNTHYDYDYPPDDDDWDEAPCQVQLVVQDDPPDQAADFACVSVCVRRVVSSCPDVVQQFPDWDGSIGLEIETAHDDPCQVRRAGWHWHGNVVGTDTHGYHYGDDD